Protein AF-C4V7G3-F1 (afdb_monomer)

Foldseek 3Di:
DDDPPPPPPPDPPPPPPPPPDDDDPDLDFLVNVLVVVVVVLVVVLVVVLVVLVVVLVVVVVVVVVVVVVDPDDDVVVVVVSVVVSVVSVVVSVPSDDDPVNVVVSVCLVVVPPWFRWDDDPFWIQTGRDIAHFQFWKWKDADHDIFTWTFHTGDQWTWTQTPVRDIDTHHRVCVRVVRMDIDGDDDD

Sequence (187 aa):
MNLLIKHLFIFKVFLFIPMVSHGIKDTLTYSNILNEDIEKKLNRIKINKKYLNYMNNIETSFDSNSSSFTSGVNSFYEDFVKKKKSNNVNMVDNVRLDDDEIIQDLNEIYDDGGLMVRILDSSVYINSEKFSKHDKVLVKMDKDEYLGSITGVDTDVVIKFRDGRRNRIKLEDIKNGKVNITRYIKQ

Solvent-accessible surface area (backbone atoms only — not comparable to full-atom values): 11263 Å² total; per-residue (Å²): 143,89,85,85,80,81,79,89,78,81,87,82,76,80,80,79,69,82,84,77,79,85,87,70,80,84,73,61,47,53,69,56,55,50,50,53,50,50,51,51,52,55,50,51,47,53,49,51,43,52,52,50,51,50,50,53,52,50,51,52,52,49,52,59,64,52,59,77,74,51,100,65,90,52,68,70,56,56,53,51,52,51,52,49,52,53,53,55,54,52,52,49,72,65,64,64,84,53,70,67,58,53,51,50,58,51,47,67,73,70,52,91,82,65,56,48,65,49,70,56,92,53,21,42,30,50,51,69,45,81,44,43,65,68,41,44,29,36,36,38,45,91,89,48,78,45,55,29,29,30,70,42,38,69,90,37,42,28,34,36,35,80,89,69,51,72,47,79,44,54,52,64,42,39,42,70,64,56,32,48,79,44,81,55,76,86,126

Secondary structure (DSSP, 8-state):
--SSSSSSS------------S-------HHHHHHHHHHHHHHHHHHHHHHHHHHHHHHHHHHHHHHTT-SS--HHHHHHHHHHHHHHHHHHHH-S--HHHHHHHHHHHH-TTS--EEEETTEEEETTEEEETT-EEEEEETTEEEEEEEEEESSSEEEEETTS-EEEEPHHHHHTTSEEEEE----

Mean predicted aligned error: 14.89 Å

Radius of gyration: 24.81 Å; Cα contacts (8 Å, |Δi|>4): 186; chains: 1; bounding box: 66×46×64 Å

pLDDT: mean 71.64, std 19.29, range [30.38, 95.94]

Nearest PDB structures (foldseek):
  4z2n-assembly1_A  TM=6.125E-01  e=5.089E-01  Homo sapiens
  6ybp-assembly1_L  TM=4.371E-01  e=3.796E-01  Methylorubrum extorquens AM1
  6ybp-assembly1_G  TM=4.300E-01  e=1.156E+00  Methylorubrum extorquens AM1
  6ybp-assembly1_J  TM=4.254E-01  e=1.090E+00  Methylorubrum extorquens AM1

Structure (mmCIF, N/CA/C/O backbone):
data_AF-C4V7G3-F1
#
_entry.id   AF-C4V7G3-F1
#
loop_
_atom_site.group_PDB
_atom_site.id
_atom_site.type_symbol
_atom_site.label_atom_id
_atom_site.label_alt_id
_atom_site.label_comp_id
_atom_site.label_asym_id
_atom_site.label_entity_id
_atom_site.label_seq_id
_atom_site.pdbx_PDB_ins_code
_atom_site.Cartn_x
_atom_site.Cartn_y
_atom_site.Cartn_z
_atom_site.occupancy
_atom_site.B_iso_or_equiv
_atom_site.auth_seq_id
_atom_site.auth_comp_id
_atom_site.auth_asym_id
_atom_site.auth_atom_id
_atom_site.pdbx_PDB_model_num
ATOM 1 N N . MET A 1 1 ? -28.454 -26.669 15.867 1.00 38.62 1 MET A N 1
ATOM 2 C CA . MET A 1 1 ? -27.596 -25.937 16.827 1.00 38.62 1 MET A CA 1
ATOM 3 C C . MET A 1 1 ? -26.468 -26.853 17.269 1.00 38.62 1 MET A C 1
ATOM 5 O O . MET A 1 1 ? -26.763 -27.796 17.984 1.00 38.62 1 MET A O 1
ATOM 9 N N . ASN A 1 2 ? -25.246 -26.620 16.773 1.00 36.38 2 ASN A N 1
ATOM 10 C CA . ASN A 1 2 ? -23.937 -27.060 17.309 1.00 36.38 2 ASN A CA 1
ATOM 11 C C . ASN A 1 2 ? -22.923 -27.278 16.178 1.00 36.38 2 ASN A C 1
ATOM 13 O O . ASN A 1 2 ? -22.497 -28.399 15.927 1.00 36.38 2 ASN A O 1
ATOM 17 N N . LEU A 1 3 ? -22.516 -26.201 15.500 1.00 30.38 3 LEU A N 1
ATOM 18 C CA . LEU A 1 3 ? -21.331 -26.255 14.631 1.00 30.38 3 LEU A CA 1
ATOM 19 C C . LEU A 1 3 ? -20.559 -24.927 14.533 1.00 30.38 3 LEU A C 1
ATOM 21 O O . LEU A 1 3 ? -19.781 -24.739 13.611 1.00 30.38 3 LEU A O 1
ATOM 25 N N . LEU A 1 4 ? -20.749 -24.012 15.491 1.00 35.97 4 LEU A N 1
ATOM 26 C CA . LEU A 1 4 ? -20.188 -22.651 15.434 1.00 35.97 4 LEU A CA 1
ATOM 27 C C . LEU A 1 4 ? -19.253 -22.300 16.606 1.00 35.97 4 LEU A C 1
ATOM 29 O O . LEU A 1 4 ? -18.877 -21.150 16.769 1.00 35.97 4 LEU A O 1
ATOM 33 N N . ILE A 1 5 ? -18.846 -23.286 17.418 1.00 42.12 5 ILE A 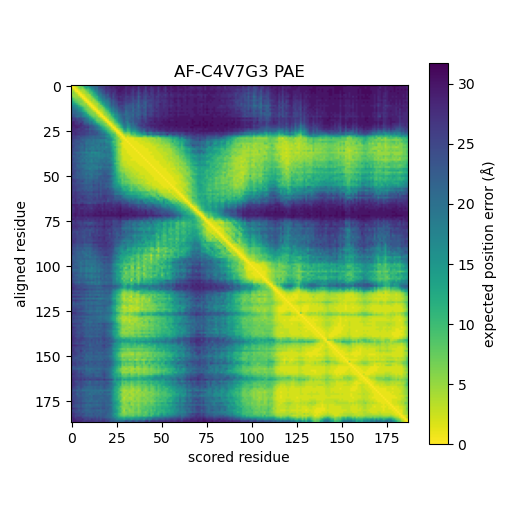N 1
ATOM 34 C CA . ILE A 1 5 ? -18.027 -23.054 18.630 1.00 42.12 5 ILE A CA 1
ATOM 35 C C . ILE A 1 5 ? -16.595 -23.629 18.509 1.00 42.12 5 ILE A C 1
ATOM 37 O O . ILE A 1 5 ? -15.790 -23.493 19.422 1.00 42.12 5 ILE A O 1
ATOM 41 N N . LYS A 1 6 ? -16.198 -24.220 17.371 1.00 32.56 6 LYS A N 1
ATOM 42 C CA . LYS A 1 6 ? -14.883 -24.895 17.253 1.00 32.56 6 LYS A CA 1
ATOM 43 C C . LYS A 1 6 ? -13.741 -24.124 16.578 1.00 32.56 6 LYS A C 1
ATOM 45 O O . LYS A 1 6 ? -12.637 -24.656 16.545 1.00 32.56 6 LYS A O 1
ATOM 50 N N . HIS A 1 7 ? -13.929 -22.880 16.133 1.00 39.12 7 HIS A N 1
ATOM 51 C CA . HIS A 1 7 ? -12.831 -22.107 15.518 1.00 39.12 7 HIS A CA 1
ATOM 52 C C . HIS A 1 7 ? -12.347 -20.878 16.294 1.00 39.12 7 HIS A C 1
ATOM 54 O O . HIS A 1 7 ? -11.460 -20.176 15.828 1.00 39.12 7 HIS A O 1
ATOM 60 N N . LEU A 1 8 ? -12.787 -20.696 17.543 1.00 34.16 8 LEU A N 1
ATOM 61 C CA . LEU A 1 8 ? -12.271 -19.636 18.420 1.00 34.16 8 LEU A CA 1
ATOM 62 C C . LEU A 1 8 ? -11.042 -20.055 19.260 1.00 34.16 8 LEU A C 1
ATOM 64 O O . LEU A 1 8 ? -10.746 -19.432 20.275 1.00 34.16 8 LEU A O 1
ATOM 68 N N . PHE A 1 9 ? -10.347 -21.137 18.884 1.00 35.19 9 PHE A N 1
ATOM 69 C CA . PHE A 1 9 ? -9.318 -21.768 19.724 1.00 35.19 9 PHE A CA 1
ATOM 70 C C . PHE A 1 9 ? -8.019 -22.138 18.985 1.00 35.19 9 PHE A C 1
ATOM 72 O O . PHE A 1 9 ? -7.385 -23.117 19.341 1.00 35.19 9 PHE A O 1
ATOM 79 N N . ILE A 1 10 ? -7.572 -21.352 18.001 1.00 37.59 10 ILE A N 1
ATOM 80 C CA . ILE A 1 10 ? -6.152 -21.278 17.600 1.00 37.59 10 ILE A CA 1
ATOM 81 C C . ILE A 1 10 ? -5.849 -19.813 17.259 1.00 37.59 10 ILE A C 1
ATOM 83 O O . ILE A 1 10 ? -5.972 -19.413 16.118 1.00 37.59 10 ILE A O 1
ATOM 87 N N . PHE A 1 11 ? -5.476 -18.995 18.241 1.00 36.47 11 PHE A N 1
ATOM 88 C CA . PHE A 1 11 ? -4.575 -17.848 18.022 1.00 36.47 11 PHE A CA 1
ATOM 89 C C . PHE A 1 11 ? -3.782 -17.595 19.309 1.00 36.47 11 PHE A C 1
ATOM 91 O O . PHE A 1 11 ? -3.731 -16.520 19.895 1.00 36.47 11 PHE A O 1
ATOM 98 N N . LYS A 1 12 ? -3.166 -18.682 19.773 1.00 33.47 12 LYS A N 1
ATOM 99 C CA . LYS A 1 12 ? -1.982 -18.666 20.630 1.00 33.47 12 LYS A CA 1
ATOM 100 C C . LYS A 1 12 ? -0.814 -19.214 19.808 1.00 33.47 12 LYS A C 1
ATOM 102 O O . LYS A 1 12 ? -0.092 -20.100 20.248 1.00 33.47 12 LYS A O 1
ATOM 107 N N . VAL A 1 13 ? -0.668 -18.733 18.571 1.00 36.47 13 VAL A N 1
ATOM 108 C CA . VAL A 1 13 ? 0.567 -18.949 17.819 1.00 36.47 13 VAL A CA 1
ATOM 109 C C . VAL A 1 13 ? 1.567 -17.956 18.386 1.00 36.47 13 VAL A C 1
ATOM 111 O O . VAL A 1 13 ? 1.606 -16.783 18.031 1.00 36.47 13 VAL A O 1
ATOM 114 N N . PHE A 1 14 ? 2.318 -18.449 19.364 1.00 37.44 14 PHE A N 1
ATOM 115 C CA . PHE A 1 14 ? 3.644 -17.962 19.695 1.00 37.44 14 PHE A CA 1
ATOM 116 C C . PHE A 1 14 ? 4.454 -17.863 18.393 1.00 37.44 14 PHE A C 1
ATOM 118 O O . PHE A 1 14 ? 5.013 -18.854 17.935 1.00 37.44 14 PHE A O 1
ATOM 125 N N . LEU A 1 15 ? 4.531 -16.676 17.796 1.00 36.06 15 LEU A N 1
ATOM 126 C CA . LEU A 1 15 ? 5.576 -16.348 16.830 1.00 36.06 15 LEU A CA 1
ATOM 127 C C . LEU A 1 15 ? 6.745 -15.753 17.617 1.00 36.06 15 LEU A C 1
ATOM 129 O O . LEU A 1 15 ? 6.998 -14.554 17.641 1.00 36.06 15 LEU A O 1
ATOM 133 N N . PHE A 1 16 ? 7.429 -16.641 18.340 1.00 35.62 16 PHE A N 1
ATOM 134 C CA . PHE A 1 16 ? 8.779 -16.405 18.835 1.00 35.62 16 PHE A CA 1
ATOM 135 C C . PHE A 1 16 ? 9.705 -16.505 17.615 1.00 35.62 16 PHE A C 1
ATOM 137 O O . PHE A 1 16 ? 10.199 -17.579 17.280 1.00 35.62 16 PHE A O 1
ATOM 144 N N . ILE A 1 17 ? 9.887 -15.399 16.894 1.00 41.56 17 ILE A N 1
ATOM 145 C CA . ILE A 1 17 ? 10.977 -15.292 15.921 1.00 41.56 17 ILE A CA 1
ATOM 146 C C . ILE A 1 17 ? 12.249 -15.079 16.752 1.00 41.56 17 ILE A C 1
ATOM 148 O O . ILE A 1 17 ? 12.289 -14.134 17.545 1.00 41.56 17 ILE A O 1
ATOM 152 N N . PRO A 1 18 ? 13.276 -15.944 16.653 1.00 35.09 18 PRO A N 1
ATOM 153 C CA . PRO A 1 18 ? 14.509 -15.726 17.384 1.00 35.09 18 PRO A CA 1
ATOM 154 C C . PRO A 1 18 ? 15.140 -14.428 16.882 1.00 35.09 18 PRO A C 1
ATOM 156 O O . PRO A 1 18 ? 15.506 -14.296 15.715 1.00 35.09 18 PRO A O 1
ATOM 159 N N . MET A 1 19 ? 15.254 -13.469 17.798 1.00 39.12 19 MET A N 1
ATOM 160 C CA . MET A 1 19 ? 16.028 -12.246 17.647 1.00 39.12 19 MET A CA 1
ATOM 161 C C . MET A 1 19 ? 17.510 -12.631 17.556 1.00 39.12 19 MET A C 1
ATOM 163 O O . MET A 1 19 ? 18.241 -12.603 18.544 1.00 39.12 19 MET A O 1
ATOM 167 N N . VAL A 1 20 ? 17.948 -13.054 16.369 1.00 33.12 20 VAL A N 1
ATOM 168 C CA . VAL A 1 20 ? 19.368 -13.192 16.047 1.00 33.12 20 VAL A CA 1
ATOM 169 C C . VAL A 1 20 ? 19.867 -11.797 15.704 1.00 33.12 20 VAL A C 1
ATOM 171 O O . VAL A 1 20 ? 19.710 -11.296 14.593 1.00 33.12 20 VAL A O 1
ATOM 174 N N . SER A 1 21 ? 20.419 -11.142 16.721 1.00 40.91 21 SER A N 1
ATOM 175 C CA . SER A 1 21 ? 21.260 -9.969 16.551 1.00 40.91 21 SER A CA 1
ATOM 176 C C . SER A 1 21 ? 22.522 -10.347 15.768 1.00 40.91 21 SER A C 1
ATOM 178 O O . SER A 1 21 ? 22.969 -11.492 15.833 1.00 40.91 21 SER A O 1
ATOM 180 N N . HIS A 1 22 ? 23.109 -9.337 15.120 1.00 34.47 22 HIS A N 1
ATOM 181 C CA . HIS A 1 22 ? 24.386 -9.289 14.388 1.00 34.47 22 HIS A CA 1
ATOM 182 C C . HIS A 1 22 ? 24.261 -9.199 12.856 1.00 34.47 22 HIS A C 1
ATOM 184 O O . HIS A 1 22 ? 24.409 -10.170 12.124 1.00 34.47 22 HIS A O 1
ATOM 190 N N . GLY A 1 23 ? 24.136 -7.955 12.375 1.00 31.41 23 GLY A N 1
ATOM 191 C CA . GLY A 1 23 ? 24.916 -7.517 11.211 1.00 31.41 23 GLY A CA 1
ATOM 192 C C . GLY A 1 23 ? 24.269 -7.585 9.829 1.00 31.41 23 GLY A C 1
ATOM 193 O O . GLY A 1 23 ? 25.001 -7.572 8.842 1.00 31.41 23 GLY A O 1
ATOM 194 N N . ILE A 1 24 ? 22.943 -7.608 9.715 1.00 34.50 24 ILE A N 1
ATOM 195 C CA . ILE A 1 24 ? 22.268 -7.482 8.418 1.00 34.50 24 ILE A CA 1
ATOM 196 C C . ILE A 1 24 ? 21.896 -6.009 8.255 1.00 34.50 24 ILE A C 1
ATOM 198 O O . ILE A 1 24 ? 21.050 -5.511 8.984 1.00 34.50 24 ILE A O 1
ATOM 202 N N . LYS A 1 25 ? 22.555 -5.284 7.341 1.00 39.03 25 LYS A N 1
ATOM 203 C CA . LYS A 1 25 ? 22.041 -3.989 6.862 1.00 39.03 25 LYS A CA 1
ATOM 204 C C . LYS A 1 25 ? 20.577 -4.213 6.475 1.00 39.03 25 LYS A C 1
ATOM 206 O O . LYS A 1 25 ? 20.345 -5.011 5.576 1.00 39.03 25 LYS A O 1
ATOM 211 N N . ASP A 1 26 ? 19.650 -3.573 7.184 1.00 40.41 26 ASP A N 1
ATOM 212 C CA . ASP A 1 26 ? 18.212 -3.872 7.202 1.00 40.41 26 ASP A CA 1
ATOM 213 C C . ASP A 1 26 ? 17.586 -3.969 5.800 1.00 40.41 26 ASP A C 1
ATOM 215 O O . ASP A 1 26 ? 17.048 -3.004 5.255 1.00 40.41 26 ASP A O 1
ATOM 219 N N . THR A 1 27 ? 17.626 -5.152 5.194 1.00 52.59 27 THR A N 1
ATOM 220 C CA . THR A 1 27 ? 16.768 -5.486 4.063 1.00 52.59 27 THR A CA 1
ATOM 221 C C . THR A 1 27 ? 15.436 -5.933 4.647 1.00 52.59 27 THR A C 1
ATOM 223 O O . THR A 1 27 ? 15.280 -7.090 5.038 1.00 52.59 27 THR A O 1
ATOM 226 N N . LEU A 1 28 ? 14.492 -4.997 4.764 1.00 60.03 28 LEU A N 1
ATOM 227 C CA . LEU A 1 28 ? 13.098 -5.291 5.100 1.00 60.03 28 LEU A CA 1
ATOM 228 C C . LEU A 1 28 ? 12.539 -6.296 4.083 1.00 60.03 28 LEU A C 1
ATOM 230 O O . LEU A 1 28 ? 12.450 -6.001 2.893 1.00 60.03 28 LEU A O 1
ATOM 234 N N . THR A 1 29 ? 12.189 -7.493 4.552 1.00 73.31 29 THR A N 1
ATOM 235 C CA . THR A 1 29 ? 11.473 -8.494 3.756 1.00 73.31 29 THR A CA 1
ATOM 236 C C . THR A 1 29 ? 9.992 -8.125 3.659 1.00 73.31 29 THR A C 1
ATOM 238 O O . THR A 1 29 ? 9.463 -7.418 4.520 1.00 73.31 29 THR A O 1
ATOM 241 N N . TYR A 1 30 ? 9.297 -8.635 2.639 1.00 74.56 30 TYR A N 1
ATOM 242 C CA . TYR A 1 30 ? 7.859 -8.404 2.465 1.00 74.56 30 TYR A CA 1
ATOM 243 C C . TYR A 1 30 ? 7.034 -8.813 3.697 1.00 74.56 30 TYR A C 1
ATOM 245 O O . TYR A 1 30 ? 6.169 -8.061 4.135 1.00 74.56 30 TYR A O 1
ATOM 253 N N . SER A 1 31 ? 7.368 -9.947 4.325 1.00 75.00 31 SER A N 1
ATOM 254 C CA . SER A 1 31 ? 6.713 -10.403 5.560 1.00 75.00 31 SER A CA 1
ATOM 255 C C . SER A 1 31 ? 6.852 -9.397 6.712 1.00 75.00 31 SER A C 1
ATOM 257 O O . SER A 1 31 ? 5.883 -9.151 7.426 1.00 75.00 31 SER A O 1
ATOM 259 N N . ASN A 1 32 ? 8.012 -8.746 6.863 1.00 77.88 32 ASN A N 1
ATOM 260 C CA . ASN A 1 32 ? 8.194 -7.712 7.887 1.00 77.88 32 ASN A CA 1
ATOM 261 C C . ASN A 1 32 ? 7.317 -6.481 7.608 1.00 77.88 32 ASN A C 1
ATOM 263 O O . ASN A 1 32 ? 6.720 -5.940 8.534 1.00 77.88 32 ASN A O 1
ATOM 267 N N . ILE A 1 33 ? 7.202 -6.072 6.340 1.00 79.94 33 ILE A N 1
ATOM 268 C CA . ILE A 1 33 ? 6.364 -4.936 5.912 1.00 79.94 33 ILE A CA 1
ATOM 269 C C . ILE A 1 33 ? 4.876 -5.234 6.151 1.00 79.94 33 ILE A C 1
ATOM 271 O O . ILE A 1 33 ? 4.136 -4.383 6.641 1.00 79.94 33 ILE A O 1
ATOM 275 N N . LEU A 1 34 ? 4.443 -6.452 5.831 1.00 80.81 34 LEU A N 1
ATOM 276 C CA . LEU A 1 34 ? 3.084 -6.941 6.055 1.00 80.81 34 LEU A CA 1
ATOM 277 C C . LEU A 1 34 ? 2.733 -6.968 7.548 1.00 80.81 34 LEU A C 1
ATOM 279 O O . LEU A 1 34 ? 1.700 -6.433 7.946 1.00 80.81 34 LEU A O 1
ATOM 283 N N . ASN A 1 35 ? 3.622 -7.503 8.387 1.00 79.62 35 ASN A N 1
ATOM 284 C CA . ASN A 1 35 ? 3.433 -7.503 9.838 1.00 79.62 35 ASN A CA 1
ATOM 285 C C . ASN A 1 35 ? 3.344 -6.080 10.409 1.00 79.62 35 ASN A C 1
ATOM 287 O O . ASN A 1 35 ? 2.466 -5.808 11.226 1.00 79.62 35 ASN A O 1
ATOM 291 N N . GLU A 1 36 ? 4.200 -5.161 9.953 1.00 82.88 36 GLU A N 1
ATOM 292 C CA . GLU A 1 36 ? 4.161 -3.760 10.388 1.00 82.88 36 GLU A CA 1
ATOM 293 C C . GLU A 1 36 ? 2.817 -3.092 10.048 1.00 82.88 36 GLU A C 1
ATOM 295 O O . GLU A 1 36 ? 2.241 -2.371 10.869 1.00 82.88 36 GLU A O 1
ATOM 300 N N . ASP A 1 37 ? 2.288 -3.348 8.852 1.00 80.62 37 ASP A N 1
ATOM 301 C CA . ASP A 1 37 ? 0.988 -2.826 8.435 1.00 80.62 37 ASP A CA 1
ATOM 302 C C . ASP A 1 37 ? -0.161 -3.411 9.281 1.00 80.62 37 ASP A C 1
ATOM 304 O O . ASP A 1 37 ? -1.000 -2.666 9.798 1.00 80.62 37 ASP A O 1
ATOM 308 N N . ILE A 1 38 ? -0.154 -4.728 9.529 1.00 80.62 38 ILE A N 1
ATOM 309 C CA . ILE A 1 38 ? -1.130 -5.397 10.408 1.00 80.62 38 ILE A CA 1
ATOM 310 C C . ILE A 1 38 ? -1.101 -4.787 11.818 1.00 80.62 38 ILE A C 1
ATOM 312 O O . ILE A 1 38 ? -2.151 -4.447 12.373 1.00 80.62 38 ILE A O 1
ATOM 316 N N . GLU A 1 39 ? 0.081 -4.588 12.404 1.00 82.12 39 GLU A N 1
ATOM 317 C CA . GLU A 1 39 ? 0.220 -3.978 13.730 1.00 82.12 39 GLU A CA 1
ATOM 318 C C . GLU A 1 39 ? -0.342 -2.552 13.773 1.00 82.12 39 GLU A C 1
ATOM 320 O O . GLU A 1 39 ? -1.059 -2.186 14.715 1.00 82.12 39 GLU A O 1
ATOM 325 N N . LYS A 1 40 ? -0.081 -1.745 12.737 1.00 83.50 40 LYS A N 1
ATOM 326 C CA . LYS A 1 40 ? -0.633 -0.389 12.618 1.00 83.50 40 LYS A CA 1
ATOM 327 C C . LYS A 1 40 ? -2.156 -0.404 12.515 1.00 83.50 40 LYS A C 1
ATOM 329 O O . LYS A 1 40 ? -2.810 0.377 13.219 1.00 83.50 40 LYS A O 1
ATOM 334 N N . LYS A 1 41 ? -2.738 -1.303 11.710 1.00 82.38 41 LYS A N 1
ATOM 335 C CA . LYS A 1 41 ? -4.198 -1.481 11.609 1.00 82.38 41 LYS A CA 1
ATOM 336 C C . LYS A 1 41 ? -4.807 -1.854 12.965 1.00 82.38 41 LYS A C 1
ATOM 338 O O . LYS A 1 41 ? -5.742 -1.192 13.427 1.00 82.38 41 LYS A O 1
ATOM 343 N N . LEU A 1 42 ? -4.237 -2.847 13.651 1.00 80.81 42 LEU A N 1
ATOM 344 C CA . LEU A 1 42 ? -4.692 -3.2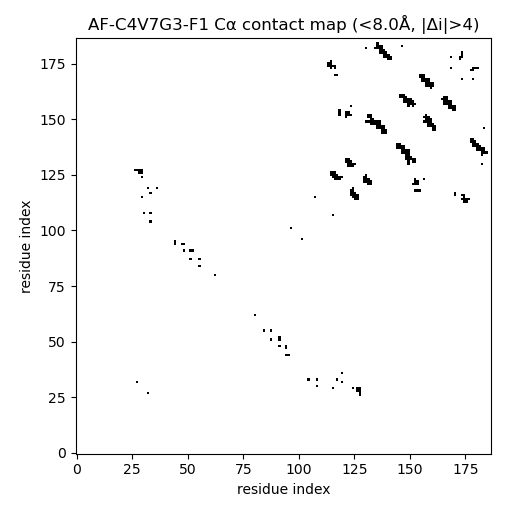84 14.975 1.00 80.81 42 LEU A CA 1
ATOM 345 C C . LEU A 1 42 ? -4.610 -2.157 16.013 1.00 80.81 42 LEU A C 1
ATOM 347 O O . LEU A 1 42 ? -5.549 -1.944 16.790 1.00 80.81 42 LEU A O 1
ATOM 351 N N . ASN A 1 43 ? -3.520 -1.387 16.010 1.00 83.12 43 ASN A N 1
ATOM 352 C CA . ASN A 1 43 ? -3.364 -0.254 16.915 1.00 83.12 43 ASN A CA 1
ATOM 353 C C . ASN A 1 43 ? -4.389 0.854 16.626 1.00 83.12 43 ASN A C 1
ATOM 355 O O . ASN A 1 43 ? -4.995 1.397 17.553 1.00 83.12 43 ASN A O 1
ATOM 359 N N . ARG A 1 44 ? -4.661 1.153 15.350 1.00 82.94 44 ARG A N 1
ATOM 360 C CA . ARG A 1 44 ? -5.688 2.127 14.953 1.00 82.94 44 ARG A CA 1
ATOM 361 C C . ARG A 1 44 ? -7.079 1.716 15.435 1.00 82.94 44 ARG A C 1
ATOM 363 O O . ARG A 1 44 ? -7.798 2.545 15.990 1.00 82.94 44 ARG A O 1
ATOM 370 N N . ILE A 1 45 ? -7.437 0.439 15.303 1.00 81.19 45 ILE A N 1
ATOM 371 C CA . ILE A 1 45 ? -8.700 -0.106 15.826 1.00 81.19 45 ILE A CA 1
ATOM 372 C C . ILE A 1 45 ? -8.779 0.059 17.343 1.00 81.19 45 ILE A C 1
ATOM 374 O O . ILE A 1 45 ? -9.793 0.526 17.864 1.00 81.19 45 ILE A O 1
ATOM 378 N N . LYS A 1 46 ? -7.699 -0.261 18.063 1.00 83.12 46 LYS A N 1
ATOM 379 C CA . LYS A 1 46 ? -7.627 -0.083 19.519 1.00 83.12 46 LYS A CA 1
ATOM 380 C C . LYS A 1 46 ? -7.833 1.379 19.927 1.00 83.12 46 LYS A C 1
ATOM 382 O O . LYS A 1 46 ? -8.580 1.648 20.870 1.00 83.12 46 LYS A O 1
ATOM 387 N N . ILE A 1 47 ? -7.202 2.318 19.220 1.00 82.25 47 ILE A N 1
ATOM 388 C CA . ILE A 1 47 ? -7.362 3.761 19.451 1.00 82.25 47 ILE A CA 1
ATOM 389 C C . ILE A 1 47 ? -8.812 4.188 19.194 1.00 82.25 47 ILE A C 1
ATOM 391 O O . ILE A 1 47 ? -9.405 4.843 20.051 1.00 82.25 47 ILE A O 1
ATOM 395 N N . ASN A 1 48 ? -9.409 3.764 18.078 1.00 76.94 48 ASN A N 1
ATOM 396 C CA . ASN A 1 48 ? -10.797 4.082 17.737 1.00 76.94 48 ASN A CA 1
ATOM 397 C C . ASN A 1 48 ? -11.781 3.557 18.792 1.00 76.94 48 ASN A C 1
ATOM 399 O O . ASN A 1 48 ? -12.634 4.311 19.258 1.00 76.94 48 ASN A O 1
ATOM 403 N N . LYS A 1 49 ? -11.624 2.305 19.245 1.00 82.69 49 LYS A N 1
ATOM 404 C CA . LYS A 1 49 ? -12.438 1.747 20.339 1.00 82.69 49 LYS A CA 1
ATOM 405 C C . LYS A 1 49 ? -12.294 2.556 21.624 1.00 82.69 49 LYS A C 1
ATOM 407 O O . LYS A 1 49 ? -13.286 2.852 22.283 1.00 82.69 49 LYS A O 1
ATOM 412 N N . LYS A 1 50 ? -11.066 2.951 21.977 1.00 81.69 50 LYS A N 1
ATOM 413 C CA . LYS A 1 50 ? -10.812 3.780 23.163 1.00 81.69 50 LYS A CA 1
ATOM 414 C C . LYS A 1 50 ? -11.490 5.149 23.054 1.00 81.69 50 LYS A C 1
ATOM 416 O O . LYS A 1 50 ? -12.070 5.605 24.034 1.00 81.69 50 LYS A O 1
ATOM 421 N N . TYR A 1 51 ? -11.434 5.782 21.884 1.00 76.81 51 TYR A N 1
ATOM 422 C CA . TYR A 1 51 ? -12.086 7.065 21.626 1.00 76.81 51 TYR A CA 1
ATOM 423 C C . TYR A 1 51 ? -13.613 6.968 21.730 1.00 76.81 51 TYR A C 1
ATOM 425 O O . TYR A 1 51 ? -14.224 7.761 22.442 1.00 76.81 51 TYR A O 1
ATOM 433 N N . LEU A 1 52 ? -14.225 5.961 21.098 1.00 79.56 52 LEU A N 1
ATOM 434 C CA . LEU A 1 52 ? -15.670 5.734 21.190 1.00 79.56 52 LEU A CA 1
ATOM 435 C C . LEU A 1 52 ? -16.109 5.446 22.631 1.00 79.56 52 LEU A C 1
ATOM 437 O O . LEU A 1 52 ? -17.086 6.019 23.101 1.00 79.56 52 LEU A O 1
ATOM 441 N N . ASN A 1 53 ? -15.346 4.639 23.374 1.00 81.31 53 ASN A N 1
ATOM 442 C CA . ASN A 1 53 ? -15.617 4.404 24.793 1.00 81.31 53 ASN A CA 1
ATOM 443 C C . ASN A 1 53 ? -15.530 5.692 25.620 1.00 81.31 53 ASN A C 1
ATOM 445 O O . ASN A 1 53 ? -16.342 5.902 26.516 1.00 81.31 53 ASN A O 1
ATOM 449 N N . TYR A 1 54 ? -14.568 6.567 25.324 1.00 79.25 54 TYR A N 1
ATOM 450 C CA . TYR A 1 54 ? -14.460 7.859 25.996 1.00 79.25 54 TYR A CA 1
ATOM 451 C C . TYR A 1 54 ? -15.681 8.744 25.718 1.00 79.25 54 TYR A C 1
ATOM 453 O O . TYR A 1 54 ? -16.250 9.299 26.657 1.00 79.25 54 TYR A O 1
ATOM 461 N N . MET A 1 55 ? -16.134 8.806 24.463 1.00 75.12 55 MET A N 1
ATOM 462 C CA . MET A 1 55 ? -17.359 9.520 24.092 1.00 75.12 55 MET A CA 1
ATOM 463 C C . MET A 1 55 ? -18.591 8.950 24.801 1.00 75.12 55 MET A C 1
ATOM 465 O O . MET A 1 55 ? -19.336 9.705 25.420 1.00 75.12 55 MET A O 1
ATOM 469 N N . ASN A 1 56 ? -18.747 7.624 24.825 1.00 72.31 56 ASN A N 1
ATOM 470 C CA . ASN A 1 56 ? -19.851 6.956 25.520 1.00 72.31 56 ASN A CA 1
ATOM 471 C C . ASN A 1 56 ? -19.849 7.240 27.030 1.00 72.31 56 ASN A C 1
ATOM 473 O O . ASN A 1 56 ? -20.906 7.437 27.635 1.00 72.31 56 ASN A O 1
ATOM 477 N N . ASN A 1 57 ? -18.669 7.284 27.652 1.00 76.50 57 ASN A N 1
ATOM 478 C CA . ASN A 1 57 ? -18.528 7.598 29.073 1.00 76.50 57 ASN A CA 1
ATOM 479 C C . ASN A 1 57 ? -18.877 9.063 29.376 1.00 76.50 57 ASN A C 1
ATOM 481 O O . ASN A 1 57 ? -19.541 9.335 30.380 1.00 76.50 57 ASN A O 1
ATOM 485 N N . ILE A 1 58 ? -18.465 10.001 28.515 1.00 74.94 58 ILE A N 1
ATOM 486 C CA . ILE A 1 58 ? -18.842 11.417 28.634 1.00 74.94 58 ILE A CA 1
ATOM 487 C C . ILE A 1 58 ? -20.352 11.585 28.479 1.00 74.94 58 ILE A C 1
ATOM 489 O O . ILE A 1 58 ? -20.971 12.220 29.329 1.00 74.94 58 ILE A O 1
ATOM 493 N N . GLU A 1 59 ? -20.954 10.996 27.445 1.00 65.88 59 GLU A N 1
ATOM 494 C CA . GLU A 1 59 ? -22.405 11.057 27.234 1.00 65.88 59 GLU A CA 1
ATOM 495 C C . GLU A 1 59 ? -23.165 10.474 28.429 1.00 65.88 59 GLU A C 1
ATOM 497 O O . GLU A 1 59 ? -24.086 11.103 28.941 1.00 65.88 59 GLU A O 1
ATOM 502 N N . THR A 1 60 ? -22.723 9.326 28.953 1.00 67.44 60 THR A N 1
ATOM 503 C CA . THR A 1 60 ? -23.336 8.713 30.142 1.00 67.44 60 THR A CA 1
ATOM 504 C C . THR A 1 60 ? -23.253 9.628 31.364 1.00 67.44 60 THR A C 1
ATOM 506 O O . THR A 1 60 ? -24.222 9.720 32.115 1.00 67.44 60 THR A O 1
ATOM 509 N N . SER A 1 61 ? -22.127 10.324 31.542 1.00 65.31 61 SER A N 1
ATOM 510 C CA . SER A 1 61 ? -21.936 11.290 32.632 1.00 65.31 61 SER A CA 1
ATOM 511 C C . SER A 1 61 ? -22.821 12.531 32.460 1.00 65.31 61 SER A C 1
ATOM 513 O O . SER A 1 61 ? -23.318 13.094 33.436 1.00 65.31 61 SER A O 1
ATOM 515 N N . PHE A 1 62 ? -23.041 12.964 31.217 1.00 63.16 62 PHE A N 1
ATOM 516 C CA . PHE A 1 62 ? -23.928 14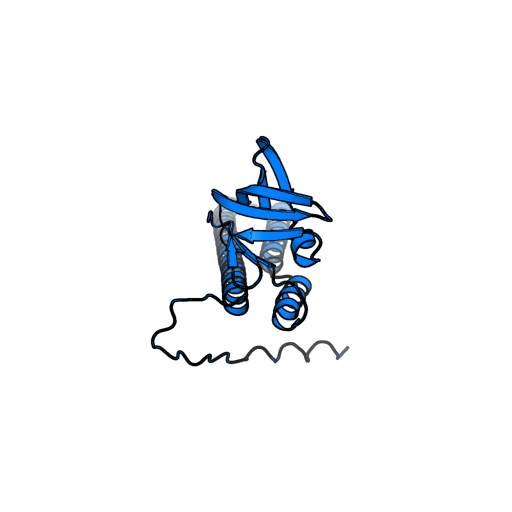.078 30.898 1.00 63.16 62 PHE A CA 1
ATOM 517 C C . PHE A 1 62 ? -25.400 13.717 31.144 1.00 63.16 62 PHE A C 1
ATOM 519 O O . PHE A 1 62 ? -26.112 14.486 31.786 1.00 63.16 62 PHE A O 1
ATOM 526 N N . ASP A 1 63 ? -25.831 12.521 30.734 1.00 58.41 63 ASP A N 1
ATOM 527 C CA . ASP A 1 63 ? -27.177 11.994 30.993 1.00 58.41 63 ASP A CA 1
ATOM 528 C C . ASP A 1 63 ? -27.457 11.839 32.498 1.00 58.41 63 ASP A C 1
ATOM 530 O O . ASP A 1 63 ? -28.539 12.181 32.979 1.00 58.41 63 ASP A O 1
ATOM 534 N N . SER A 1 64 ? -26.484 11.350 33.279 1.00 59.31 64 SER A N 1
ATOM 535 C CA . SER A 1 64 ? -26.646 11.244 34.735 1.00 59.31 64 SER A CA 1
ATOM 536 C C . SER A 1 64 ? -26.777 12.617 35.396 1.00 59.31 64 SER A C 1
ATOM 538 O O . SER A 1 64 ? -27.570 12.776 36.322 1.00 59.31 64 SER A O 1
ATOM 540 N N . ASN A 1 65 ? -26.064 13.624 34.887 1.00 59.34 65 ASN A N 1
ATOM 541 C CA . ASN A 1 65 ? -26.108 14.988 35.415 1.00 59.34 65 ASN A CA 1
ATOM 542 C C . ASN A 1 65 ? -27.325 15.796 34.929 1.00 59.34 65 ASN A C 1
ATOM 544 O O . ASN A 1 65 ? -27.681 16.782 35.568 1.00 59.34 65 ASN A O 1
ATOM 548 N N . SER A 1 66 ? -27.975 15.404 33.828 1.00 51.97 66 SER A N 1
ATOM 549 C CA . SER A 1 66 ? -29.225 16.021 33.359 1.00 51.97 66 SER A CA 1
ATOM 550 C C . SER A 1 66 ? -30.462 15.434 34.054 1.00 51.97 66 SER A C 1
ATOM 552 O O . SER A 1 66 ? -31.439 16.146 34.301 1.00 51.97 66 SER A O 1
ATOM 554 N N . SER A 1 67 ? -30.403 14.154 34.442 1.00 50.50 67 SER A N 1
ATOM 555 C CA . SER A 1 67 ? -31.482 13.456 35.158 1.00 50.50 67 SER A CA 1
ATOM 556 C C . SER A 1 67 ? -31.732 13.976 36.582 1.00 50.50 67 SER A C 1
ATOM 558 O O . SER A 1 67 ? -32.828 13.818 37.111 1.00 50.50 67 SER A O 1
ATOM 560 N N . SER A 1 68 ? -30.762 14.668 37.189 1.00 49.28 68 SER A N 1
ATOM 561 C CA . SER A 1 68 ? -30.915 15.308 38.503 1.00 49.28 68 SER A CA 1
ATOM 562 C C . SER A 1 68 ? -31.646 16.660 38.460 1.00 49.28 68 SER A C 1
ATOM 564 O O . SER A 1 68 ? -31.990 17.190 39.514 1.00 49.28 68 SER A O 1
ATOM 566 N N . PHE A 1 69 ? -31.932 17.205 37.268 1.00 47.25 69 PHE A N 1
ATOM 567 C CA . PHE A 1 69 ? -32.612 18.497 37.080 1.00 47.25 69 PHE A CA 1
ATOM 568 C C . PHE A 1 69 ? -34.068 18.398 36.594 1.00 47.25 69 PHE A C 1
ATOM 570 O O . PHE A 1 69 ? -34.732 19.424 36.449 1.00 47.25 69 PHE A O 1
ATOM 577 N N . THR A 1 70 ? -34.599 17.196 36.350 1.00 49.38 70 THR A N 1
ATOM 578 C CA . THR A 1 70 ? -35.969 17.016 35.843 1.00 49.38 70 THR A CA 1
ATOM 579 C C . THR A 1 70 ? -36.792 16.139 36.783 1.00 49.38 70 THR A C 1
ATOM 581 O O . THR A 1 70 ? -36.880 14.925 36.641 1.00 49.38 70 THR A O 1
ATOM 584 N N . SER A 1 71 ? -37.440 16.778 37.760 1.00 46.38 71 SER A N 1
ATOM 585 C CA . SER A 1 71 ? -38.410 16.178 38.693 1.00 46.38 71 SER A CA 1
ATOM 586 C C . SER A 1 71 ? -39.733 15.770 38.012 1.00 46.38 71 SER A C 1
ATOM 588 O O . SER A 1 71 ? -40.817 16.108 38.4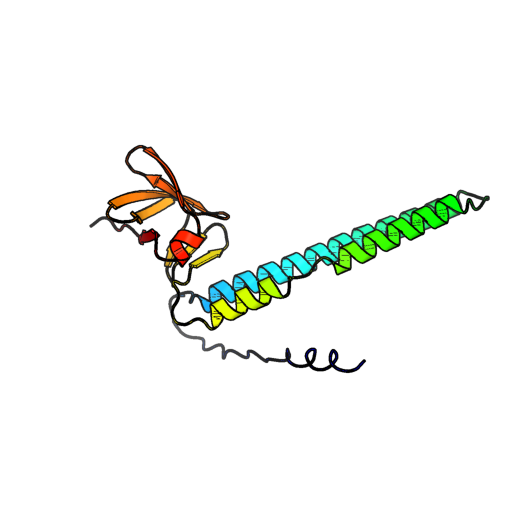79 1.00 46.38 71 SER A O 1
ATOM 590 N N . GLY A 1 72 ? -39.656 15.065 36.882 1.00 50.00 72 GLY A N 1
ATOM 591 C CA . GLY A 1 72 ? -40.791 14.612 36.085 1.00 50.00 72 GLY A CA 1
ATOM 592 C C . GLY A 1 72 ? -40.313 13.699 34.961 1.00 50.00 72 GLY A C 1
ATOM 593 O O . GLY A 1 72 ? -39.947 14.166 33.886 1.00 50.00 72 GLY A O 1
ATOM 594 N N . VAL A 1 73 ? -40.276 12.396 35.238 1.00 52.09 73 VAL A N 1
ATOM 595 C CA . VAL A 1 73 ? -39.805 11.346 34.325 1.00 52.09 73 VAL A CA 1
ATOM 596 C C . VAL A 1 73 ? -40.677 11.325 33.069 1.00 52.09 73 VAL A C 1
ATOM 598 O O . VAL A 1 73 ? -41.840 10.928 33.108 1.00 52.09 73 VAL A O 1
ATOM 601 N N . ASN A 1 74 ? -40.116 11.764 31.945 1.00 55.44 74 ASN A N 1
ATOM 602 C CA . ASN A 1 74 ? -40.761 11.705 30.639 1.00 55.44 74 ASN A CA 1
ATOM 603 C C . ASN A 1 74 ? -40.273 10.421 29.947 1.00 55.44 74 ASN A C 1
ATOM 605 O O . ASN A 1 74 ? -39.113 10.357 29.539 1.00 55.44 74 ASN A O 1
ATOM 609 N N . SER A 1 75 ? -41.118 9.387 29.834 1.00 58.28 75 SER A N 1
ATOM 610 C CA . SER A 1 75 ? -40.725 8.063 29.299 1.00 58.28 75 SER A CA 1
ATOM 611 C C . SER A 1 75 ? -40.102 8.136 27.897 1.00 58.28 75 SER A C 1
ATOM 613 O O . SER A 1 75 ? -39.205 7.366 27.564 1.00 58.28 75 SER A O 1
ATOM 615 N N . PHE A 1 76 ? -40.499 9.138 27.106 1.00 59.56 76 PHE A N 1
ATOM 616 C CA . PHE A 1 76 ? -39.905 9.450 25.807 1.00 59.56 76 PHE A CA 1
ATOM 617 C C . PHE A 1 76 ? -38.409 9.787 25.875 1.00 59.56 76 PHE A C 1
ATOM 619 O O . PHE A 1 76 ? -37.662 9.440 24.960 1.00 59.56 76 PHE A O 1
ATOM 626 N N . TYR A 1 77 ? -37.960 10.462 26.936 1.00 62.50 77 TYR A N 1
ATOM 627 C CA . TYR A 1 77 ? -36.553 10.819 27.108 1.00 62.50 77 TYR A CA 1
ATOM 628 C C . TYR A 1 77 ? -35.719 9.591 27.489 1.00 62.50 77 TYR A C 1
ATOM 630 O O . TYR A 1 77 ? -34.646 9.381 26.927 1.00 62.50 77 TYR A O 1
ATOM 638 N N . GLU A 1 78 ? -36.240 8.721 28.359 1.00 60.62 78 GLU A N 1
ATOM 639 C CA . GLU A 1 78 ? -35.569 7.464 28.713 1.00 60.62 78 GLU A CA 1
ATOM 640 C C . GLU A 1 78 ? -35.436 6.513 27.516 1.00 60.62 78 GLU A C 1
ATOM 642 O O . GLU A 1 78 ? -34.367 5.932 27.308 1.00 60.62 78 GLU A O 1
ATOM 647 N N . ASP A 1 79 ? -36.481 6.3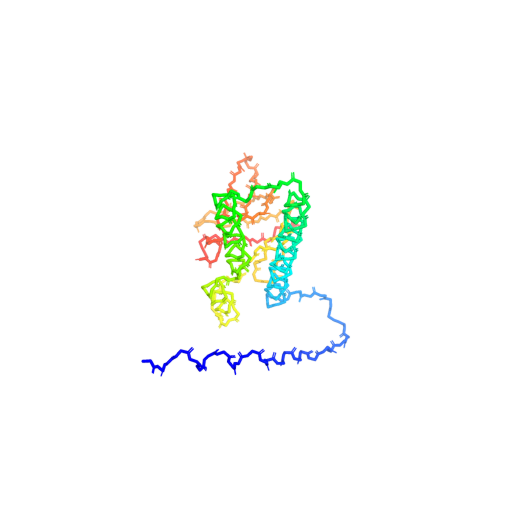89 26.693 1.00 60.53 79 ASP A N 1
ATOM 648 C CA . ASP A 1 79 ? -36.448 5.564 25.480 1.00 60.53 79 ASP A CA 1
ATOM 649 C C . ASP A 1 79 ? -35.494 6.130 24.419 1.00 60.53 79 ASP A C 1
ATOM 651 O O . ASP A 1 79 ? -34.794 5.372 23.738 1.00 60.53 79 ASP A O 1
ATOM 655 N N . PHE A 1 80 ? -35.407 7.458 24.298 1.00 61.22 80 PHE A N 1
ATOM 656 C CA . PHE A 1 80 ? -34.444 8.124 23.419 1.00 61.22 80 PHE A CA 1
ATOM 657 C C . PHE A 1 80 ? -32.996 7.887 23.871 1.00 61.22 80 PHE A C 1
ATOM 659 O O . PHE A 1 80 ? -32.148 7.514 23.054 1.00 61.22 80 PHE A O 1
ATOM 666 N N . VAL A 1 81 ? -32.718 8.030 25.171 1.00 63.94 81 VAL A N 1
ATOM 667 C CA . VAL A 1 81 ? -31.398 7.771 25.767 1.00 63.94 81 VAL A CA 1
ATOM 668 C C . VAL A 1 81 ? -31.011 6.293 25.621 1.00 63.94 81 VAL A C 1
ATOM 670 O O . VAL A 1 81 ? -29.890 5.991 25.205 1.00 63.94 81 VAL A O 1
ATOM 673 N N . LYS A 1 82 ? -31.936 5.352 25.865 1.00 62.41 82 LYS A N 1
ATOM 674 C CA . LYS A 1 82 ? -31.703 3.909 25.657 1.00 62.41 82 LYS A CA 1
ATOM 675 C C . LYS A 1 82 ? -31.409 3.568 24.196 1.00 62.41 82 LYS A C 1
ATOM 677 O O . LYS A 1 82 ? -30.453 2.836 23.933 1.00 62.41 82 LYS A O 1
ATOM 682 N N . LYS A 1 83 ? -32.175 4.110 23.239 1.00 61.34 83 LYS A N 1
ATOM 683 C CA . LYS A 1 83 ? -31.924 3.896 21.801 1.00 61.34 83 LYS A CA 1
ATOM 684 C C . LYS A 1 83 ? -30.571 4.455 21.360 1.00 61.34 83 LYS A C 1
ATOM 686 O O . LYS A 1 83 ? -29.861 3.782 20.616 1.00 61.34 83 LYS A O 1
ATOM 691 N N . LYS A 1 84 ? -30.178 5.640 21.841 1.00 60.53 84 LYS A N 1
ATOM 692 C CA . LYS A 1 84 ? -28.850 6.211 21.559 1.00 60.53 84 LYS A CA 1
ATOM 693 C C . LYS A 1 84 ? -27.715 5.360 22.127 1.00 60.53 84 LYS A C 1
ATOM 695 O O . LYS A 1 84 ? -26.786 5.040 21.390 1.00 60.53 84 LYS A O 1
ATOM 700 N N . LYS A 1 85 ? -27.818 4.924 23.388 1.00 60.78 85 LYS A N 1
ATOM 701 C CA . LYS A 1 85 ? -26.816 4.044 24.017 1.00 60.78 85 LYS A CA 1
ATOM 702 C C . LYS A 1 85 ? -26.677 2.714 23.279 1.00 60.78 85 LYS A C 1
ATOM 704 O O . LYS A 1 85 ? -25.559 2.279 23.033 1.00 60.78 85 LYS A O 1
ATOM 709 N N . SER A 1 86 ? -27.787 2.105 22.859 1.00 58.19 86 SER A N 1
ATOM 710 C CA . SER A 1 86 ? -27.753 0.878 22.055 1.00 58.19 86 SER A CA 1
ATOM 711 C C . SER A 1 86 ? -27.052 1.085 20.707 1.00 58.19 86 SER A C 1
ATOM 713 O O . SER A 1 86 ? -26.236 0.252 20.323 1.00 58.19 86 SER A O 1
ATOM 715 N N . ASN A 1 87 ? -27.303 2.202 20.018 1.00 58.81 87 ASN A N 1
ATOM 716 C CA . ASN A 1 87 ? -26.639 2.504 18.748 1.00 58.81 87 ASN A CA 1
ATOM 717 C C . ASN A 1 87 ? -25.130 2.749 18.914 1.00 58.81 87 ASN A C 1
ATOM 719 O O . ASN A 1 87 ? -24.348 2.272 18.094 1.00 58.81 87 ASN A O 1
ATOM 723 N N . ASN A 1 88 ? -24.709 3.434 19.980 1.00 58.59 88 ASN A N 1
ATOM 724 C CA . ASN A 1 88 ? -23.293 3.708 20.235 1.00 58.59 88 ASN A CA 1
ATOM 725 C C . ASN A 1 88 ? -22.508 2.468 20.700 1.00 58.59 88 ASN A C 1
ATOM 727 O O . ASN A 1 88 ? -21.352 2.303 20.311 1.00 58.59 88 ASN A O 1
ATOM 731 N N . VAL A 1 89 ? -23.121 1.566 21.477 1.00 59.22 89 VAL A N 1
ATOM 732 C CA . VAL A 1 89 ? -22.522 0.258 21.814 1.00 59.22 89 VAL A CA 1
ATOM 733 C C . VAL A 1 89 ? -22.343 -0.584 20.548 1.00 59.22 89 VAL A C 1
ATOM 735 O O . VAL A 1 89 ? -21.244 -1.072 20.293 1.00 59.22 89 VAL A O 1
ATOM 738 N N . ASN A 1 90 ? -23.364 -0.634 19.686 1.00 58.69 90 ASN A N 1
ATOM 739 C CA . ASN A 1 90 ? -23.272 -1.323 18.396 1.00 58.69 90 ASN A CA 1
ATOM 740 C C . ASN A 1 90 ? -22.160 -0.739 17.504 1.00 58.69 90 ASN A C 1
ATOM 742 O O . ASN A 1 90 ? -21.499 -1.476 16.777 1.00 58.69 90 ASN A O 1
ATOM 746 N N . MET A 1 91 ? -21.905 0.574 17.566 1.00 60.84 91 MET A N 1
ATOM 747 C CA . MET A 1 91 ? -20.807 1.195 16.818 1.00 60.84 91 MET A CA 1
ATOM 748 C C . MET A 1 91 ? -19.419 0.763 17.303 1.00 60.84 91 MET A C 1
ATOM 750 O O . MET A 1 91 ? -18.540 0.587 16.466 1.00 60.84 91 MET A O 1
ATOM 754 N N . VAL A 1 92 ? -19.205 0.563 18.609 1.00 63.28 92 VAL A N 1
ATOM 755 C CA . VAL A 1 92 ? -17.919 0.070 19.148 1.00 63.28 92 VAL A CA 1
ATOM 756 C C . VAL A 1 92 ? -17.643 -1.361 18.687 1.00 63.28 92 VAL A C 1
ATOM 758 O O . VAL A 1 92 ? -16.512 -1.675 18.301 1.00 63.28 92 VAL A O 1
ATOM 761 N N . ASP A 1 93 ? -18.676 -2.203 18.694 1.00 62.94 93 ASP A N 1
ATOM 762 C CA . ASP A 1 93 ? -18.584 -3.606 18.282 1.00 62.94 93 ASP A CA 1
ATOM 763 C C . ASP A 1 93 ? -18.377 -3.757 16.767 1.00 62.94 93 ASP A C 1
ATOM 765 O O . ASP A 1 93 ? -17.693 -4.682 16.325 1.00 62.94 93 ASP A O 1
ATOM 769 N N . ASN A 1 94 ? -18.860 -2.794 15.977 1.00 64.25 94 ASN A N 1
ATOM 770 C CA . ASN A 1 94 ? -18.634 -2.735 14.532 1.00 64.25 94 ASN A CA 1
ATOM 771 C C . ASN A 1 94 ? -17.209 -2.299 14.141 1.00 64.25 94 ASN A C 1
ATOM 773 O O . ASN A 1 94 ? -16.818 -2.496 12.993 1.00 64.25 94 ASN A O 1
ATOM 777 N N . VAL A 1 95 ? -16.405 -1.727 15.051 1.00 65.31 95 VAL A N 1
ATOM 778 C CA . VAL A 1 95 ? -14.994 -1.419 14.755 1.00 65.31 95 VAL A CA 1
ATOM 779 C C . VAL A 1 95 ? -14.161 -2.693 14.899 1.00 65.31 95 VAL A C 1
ATOM 781 O O . VAL A 1 95 ? -13.634 -3.006 15.97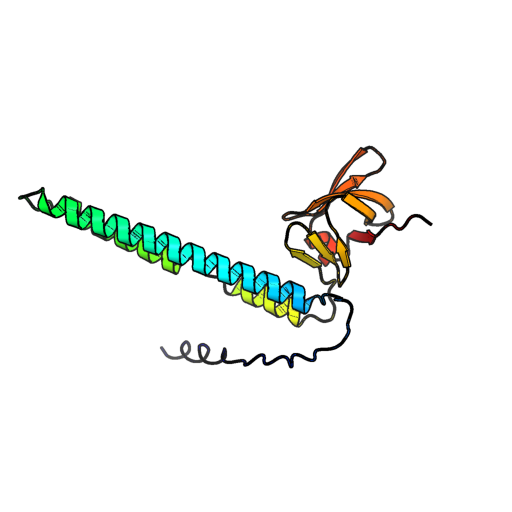1 1.00 65.31 95 VAL A O 1
ATOM 784 N N . ARG A 1 96 ? -14.015 -3.442 13.812 1.00 65.94 96 ARG A N 1
ATOM 785 C CA . ARG A 1 96 ? -13.176 -4.643 13.726 1.00 65.94 96 ARG A CA 1
ATOM 786 C C . ARG A 1 96 ? -12.506 -4.720 12.356 1.00 65.94 96 ARG A C 1
ATOM 788 O O . ARG A 1 96 ? -12.893 -3.988 11.454 1.00 65.94 96 ARG A O 1
ATOM 795 N N . LEU A 1 97 ? -11.484 -5.565 12.241 1.00 64.50 97 LEU A N 1
ATOM 796 C CA . LEU A 1 97 ? -11.048 -6.037 10.927 1.00 64.50 97 LEU A CA 1
ATOM 797 C C . LEU A 1 97 ? -12.106 -7.018 10.429 1.00 64.50 97 LEU A C 1
ATOM 799 O O . LEU A 1 97 ? -12.584 -7.836 11.222 1.00 64.50 97 LEU A O 1
ATOM 803 N N . ASP A 1 98 ? -12.478 -6.908 9.160 1.00 72.75 98 ASP A N 1
ATOM 804 C CA . ASP A 1 98 ? -13.367 -7.878 8.534 1.00 72.75 98 ASP A CA 1
ATOM 805 C C . ASP A 1 98 ? -12.600 -9.176 8.261 1.00 72.75 98 ASP A C 1
ATOM 807 O O . ASP A 1 98 ? -11.419 -9.154 7.906 1.00 72.75 98 ASP A O 1
ATOM 811 N N . ASP A 1 99 ? -13.272 -10.316 8.435 1.00 63.31 99 ASP A N 1
ATOM 812 C CA . ASP A 1 99 ? -12.657 -11.639 8.267 1.00 63.31 99 ASP A CA 1
ATOM 813 C C . ASP A 1 99 ? -12.069 -11.807 6.853 1.00 63.31 99 ASP A C 1
ATOM 815 O O . ASP A 1 99 ? -11.015 -12.418 6.696 1.00 63.31 99 ASP A O 1
ATOM 819 N N . ASP A 1 100 ? -12.686 -11.187 5.842 1.00 68.75 100 ASP A N 1
ATOM 820 C CA . ASP A 1 100 ? -12.203 -11.181 4.457 1.00 68.75 100 ASP A CA 1
ATOM 821 C C . ASP A 1 100 ? -10.874 -10.422 4.297 1.00 68.75 100 ASP A C 1
ATOM 823 O O . ASP A 1 100 ? -9.998 -10.867 3.556 1.00 68.75 100 ASP A O 1
ATOM 827 N N . GLU A 1 101 ? -10.681 -9.315 5.026 1.00 69.44 101 GLU A N 1
ATOM 828 C CA . GLU A 1 101 ? -9.425 -8.549 5.017 1.00 69.44 101 GLU A CA 1
ATOM 829 C C . GLU A 1 101 ? -8.307 -9.343 5.706 1.00 69.44 101 GLU A C 1
ATOM 831 O O . GLU A 1 101 ? -7.176 -9.378 5.225 1.00 69.44 101 GLU A O 1
ATOM 836 N N . ILE A 1 102 ? -8.636 -10.050 6.794 1.00 69.06 102 ILE A N 1
ATOM 837 C CA . ILE A 1 102 ? -7.701 -10.948 7.485 1.00 69.06 102 ILE A CA 1
ATOM 838 C C . ILE A 1 102 ? -7.312 -12.116 6.573 1.00 69.06 102 ILE A C 1
ATO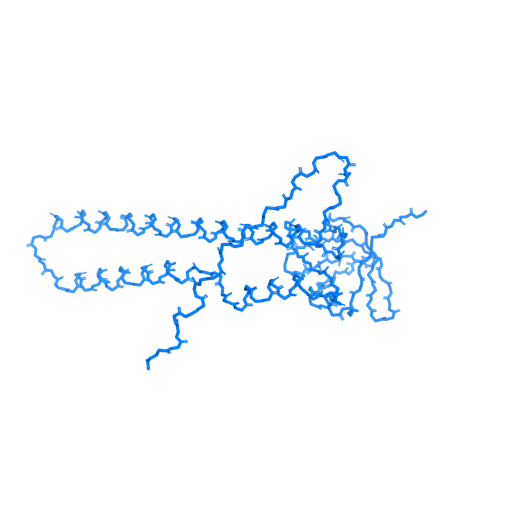M 840 O O . ILE A 1 102 ? -6.133 -12.442 6.469 1.00 69.06 102 ILE A O 1
ATOM 844 N N . ILE A 1 103 ? -8.282 -12.750 5.909 1.00 64.81 103 ILE A N 1
ATOM 845 C CA . ILE A 1 103 ? -8.033 -13.856 4.975 1.00 64.81 103 ILE A CA 1
ATOM 846 C C . ILE A 1 103 ? -7.174 -13.377 3.803 1.00 64.81 103 ILE A C 1
ATOM 848 O O . ILE A 1 103 ? -6.257 -14.087 3.399 1.00 64.81 103 ILE A O 1
ATOM 852 N N . GLN A 1 104 ? -7.425 -12.177 3.282 1.00 72.94 104 GLN A N 1
ATOM 853 C CA . GLN A 1 104 ? -6.606 -11.584 2.230 1.00 72.94 104 GLN A CA 1
ATOM 854 C C . GLN A 1 104 ? -5.169 -11.329 2.703 1.00 72.94 104 GLN A C 1
ATOM 856 O O . GLN A 1 104 ? -4.235 -11.762 2.032 1.00 72.94 104 GLN A O 1
ATOM 861 N N . ASP A 1 105 ? -4.989 -10.687 3.862 1.00 69.44 105 ASP A N 1
ATOM 862 C CA . ASP A 1 105 ? -3.668 -10.422 4.443 1.00 69.44 105 ASP A CA 1
ATOM 863 C C . ASP A 1 105 ? -2.914 -11.739 4.723 1.00 69.44 105 ASP A C 1
ATOM 865 O O . ASP A 1 105 ? -1.716 -11.823 4.464 1.00 69.44 105 ASP A O 1
ATOM 869 N N . LEU A 1 106 ? -3.604 -12.791 5.183 1.00 66.56 106 LEU A N 1
ATOM 870 C CA . LEU A 1 106 ? -3.023 -14.123 5.382 1.00 66.56 106 LEU A CA 1
ATOM 871 C C . LEU A 1 106 ? -2.654 -14.797 4.056 1.00 66.56 106 LEU A C 1
ATOM 873 O O . LEU A 1 106 ? -1.563 -15.347 3.946 1.00 66.56 106 LEU A O 1
ATOM 877 N N . ASN A 1 107 ? -3.521 -14.749 3.043 1.00 67.12 107 ASN A N 1
ATOM 878 C CA . ASN A 1 107 ? -3.226 -15.320 1.728 1.00 67.12 107 ASN A CA 1
ATOM 879 C C . ASN A 1 107 ? -2.002 -14.644 1.093 1.00 67.12 107 ASN A C 1
ATOM 881 O O . ASN A 1 107 ? -1.169 -15.340 0.528 1.00 67.12 107 ASN A O 1
ATOM 885 N N . GLU A 1 108 ? -1.823 -13.331 1.266 1.00 68.81 108 GLU A N 1
ATOM 886 C CA . GLU A 1 108 ? -0.620 -12.616 0.809 1.00 68.81 108 GLU A CA 1
ATOM 887 C C . GLU A 1 108 ? 0.679 -13.085 1.512 1.00 68.81 108 GLU A C 1
ATOM 889 O O . GLU A 1 108 ? 1.758 -12.919 0.948 1.00 68.81 108 GLU A O 1
ATOM 894 N N . ILE A 1 109 ? 0.610 -13.698 2.707 1.00 65.38 109 ILE A N 1
ATOM 895 C CA . ILE A 1 109 ? 1.775 -14.315 3.387 1.00 65.38 109 ILE A CA 1
ATOM 896 C C . ILE A 1 109 ? 2.151 -15.656 2.748 1.00 65.38 109 ILE A C 1
ATOM 898 O O . ILE A 1 109 ? 3.331 -16.001 2.697 1.00 65.38 109 ILE A O 1
ATOM 902 N N . TYR A 1 110 ? 1.151 -16.435 2.331 1.00 58.88 110 TYR A N 1
ATOM 903 C CA . TYR A 1 110 ? 1.325 -17.828 1.908 1.00 58.88 110 TYR A CA 1
ATOM 904 C C . TYR A 1 110 ? 1.390 -18.015 0.387 1.00 58.88 110 TYR A C 1
ATOM 906 O O . TYR A 1 110 ? 1.752 -19.101 -0.066 1.00 58.88 110 TYR A O 1
ATOM 914 N N . ASP A 1 111 ? 1.032 -16.999 -0.399 1.00 61.06 111 ASP A N 1
ATOM 915 C CA . ASP A 1 111 ? 1.034 -17.073 -1.858 1.00 61.06 111 ASP A CA 1
ATOM 916 C C . ASP A 1 111 ? 2.440 -16.797 -2.424 1.00 61.06 111 ASP A C 1
ATOM 918 O O . ASP A 1 111 ? 2.867 -15.658 -2.607 1.00 61.06 111 ASP A O 1
ATOM 922 N N . ASP A 1 112 ? 3.177 -17.879 -2.686 1.00 56.66 112 ASP A N 1
ATOM 923 C CA . ASP A 1 112 ? 4.594 -17.880 -3.091 1.00 56.66 112 ASP A CA 1
ATOM 924 C C . ASP A 1 112 ? 4.824 -17.505 -4.578 1.00 56.66 112 ASP A C 1
ATOM 926 O O . ASP A 1 112 ? 5.960 -17.478 -5.053 1.00 56.66 112 ASP A O 1
ATOM 930 N N . GLY A 1 113 ? 3.758 -17.245 -5.349 1.00 58.91 113 GLY A N 1
ATOM 931 C CA . GLY A 1 113 ? 3.833 -17.037 -6.806 1.00 58.91 113 GLY A CA 1
ATOM 932 C C . GLY A 1 113 ? 3.524 -15.622 -7.306 1.00 58.91 113 GLY A C 1
ATOM 933 O O . GLY A 1 113 ? 3.799 -15.315 -8.469 1.00 58.91 113 GLY A O 1
ATOM 934 N N . GLY A 1 114 ? 2.932 -14.770 -6.465 1.00 67.06 114 GLY A N 1
ATOM 935 C CA . GLY A 1 114 ? 2.466 -13.434 -6.840 1.00 67.06 114 GLY A CA 1
ATOM 936 C C . GLY A 1 114 ? 3.535 -12.346 -6.725 1.00 67.06 114 GLY A C 1
ATOM 937 O O . GLY A 1 114 ? 4.492 -12.451 -5.960 1.00 67.06 114 GLY A O 1
ATOM 938 N N . LEU A 1 115 ? 3.357 -11.250 -7.470 1.00 74.94 115 LEU A N 1
ATOM 939 C CA . LEU A 1 115 ? 4.177 -10.052 -7.299 1.00 74.94 115 LEU A CA 1
ATOM 940 C C . LEU A 1 115 ? 3.782 -9.390 -5.971 1.00 74.94 115 LEU A C 1
ATOM 942 O O . LEU A 1 115 ? 2.648 -8.938 -5.797 1.00 74.94 115 LEU A O 1
ATOM 946 N N . MET A 1 116 ? 4.711 -9.360 -5.021 1.00 82.69 116 MET A N 1
ATOM 947 C CA . MET A 1 116 ? 4.463 -8.882 -3.663 1.00 82.69 116 MET A CA 1
ATOM 948 C C . MET A 1 116 ? 4.389 -7.355 -3.661 1.00 82.69 116 MET A C 1
ATOM 950 O O . MET A 1 116 ? 5.410 -6.682 -3.751 1.00 82.69 116 MET A O 1
ATOM 954 N N . VAL A 1 117 ? 3.192 -6.776 -3.588 1.00 85.81 117 VAL A N 1
ATOM 955 C CA . VAL A 1 117 ? 3.019 -5.317 -3.663 1.00 85.81 117 VAL A CA 1
ATOM 956 C C . VAL A 1 117 ? 2.190 -4.809 -2.494 1.00 85.81 117 VAL A C 1
ATOM 958 O O . VAL A 1 117 ? 1.071 -5.273 -2.278 1.00 85.81 117 VAL A O 1
ATOM 961 N N . ARG A 1 118 ? 2.704 -3.822 -1.755 1.00 86.38 118 ARG A N 1
ATOM 962 C CA . ARG A 1 118 ? 1.992 -3.204 -0.626 1.00 86.38 118 ARG A CA 1
ATOM 963 C C . ARG A 1 118 ? 2.330 -1.726 -0.494 1.00 86.38 118 ARG A C 1
ATOM 965 O O . ARG A 1 118 ? 3.446 -1.317 -0.790 1.00 86.38 118 ARG A O 1
ATOM 972 N N . ILE A 1 119 ? 1.375 -0.918 -0.043 1.00 87.81 119 ILE A N 1
ATOM 973 C CA . ILE A 1 119 ? 1.631 0.474 0.330 1.00 87.81 119 ILE A CA 1
ATOM 974 C C . ILE A 1 119 ? 1.691 0.572 1.849 1.00 87.81 119 ILE A C 1
ATOM 976 O O . ILE A 1 119 ? 0.800 0.087 2.535 1.00 87.81 119 ILE A O 1
ATOM 980 N N . LEU A 1 120 ? 2.734 1.222 2.357 1.00 87.25 120 LEU A N 1
ATOM 981 C CA . LEU A 1 120 ? 2.908 1.523 3.772 1.00 87.25 120 LEU A CA 1
ATOM 982 C C . LEU A 1 120 ? 3.637 2.867 3.905 1.00 87.25 120 LEU A C 1
ATOM 984 O O . LEU A 1 120 ? 4.591 3.135 3.177 1.00 87.25 120 LEU A O 1
ATOM 988 N N . ASP A 1 121 ? 3.171 3.740 4.800 1.00 85.62 121 ASP A N 1
ATOM 989 C CA . ASP A 1 121 ? 3.769 5.058 5.079 1.00 85.62 121 ASP A CA 1
ATOM 990 C C . ASP A 1 121 ? 4.079 5.899 3.825 1.00 85.62 121 ASP A C 1
ATOM 992 O O . ASP A 1 121 ? 5.196 6.387 3.626 1.00 85.62 121 ASP A O 1
ATOM 996 N N . SER A 1 122 ? 3.087 6.062 2.939 1.00 88.50 122 SER A N 1
ATOM 997 C CA . SER A 1 122 ? 3.241 6.812 1.674 1.00 88.50 122 SER A CA 1
ATOM 998 C C . SER A 1 122 ? 4.392 6.303 0.789 1.00 88.50 122 SER A C 1
ATOM 1000 O O . SER A 1 122 ? 4.997 7.063 0.025 1.00 88.50 122 SER A O 1
ATOM 1002 N N . SER A 1 123 ? 4.723 5.019 0.913 1.00 90.81 123 SER A N 1
ATOM 1003 C CA . SER A 1 123 ? 5.718 4.322 0.106 1.00 90.81 123 SER A CA 1
ATOM 1004 C C . SER A 1 123 ? 5.101 3.053 -0.459 1.00 90.81 123 SER A C 1
ATOM 1006 O O . SER A 1 123 ? 4.337 2.378 0.225 1.00 90.81 123 SER A O 1
ATOM 1008 N N . VAL A 1 124 ? 5.421 2.728 -1.708 1.00 92.12 124 VAL A N 1
ATOM 1009 C CA . VAL A 1 124 ? 5.016 1.462 -2.319 1.00 92.12 124 VAL A CA 1
ATOM 1010 C C . VAL A 1 124 ? 6.198 0.509 -2.257 1.00 92.12 124 VAL A C 1
ATOM 1012 O O . VAL A 1 124 ? 7.320 0.858 -2.620 1.00 92.12 124 VAL A O 1
ATOM 1015 N N . TYR A 1 125 ? 5.936 -0.680 -1.750 1.00 89.56 125 TYR A N 1
ATOM 1016 C CA . TYR A 1 125 ? 6.867 -1.782 -1.643 1.00 89.56 125 TYR A CA 1
ATOM 1017 C C . TYR A 1 125 ? 6.512 -2.772 -2.739 1.00 89.56 125 TYR A C 1
ATOM 1019 O O . TYR A 1 125 ? 5.363 -3.203 -2.824 1.00 89.56 125 TYR A O 1
ATOM 1027 N N . ILE A 1 126 ? 7.477 -3.071 -3.600 1.00 88.75 126 ILE A N 1
ATOM 1028 C CA . ILE A 1 126 ? 7.343 -4.025 -4.699 1.00 88.75 126 ILE A CA 1
ATOM 1029 C C . ILE A 1 126 ? 8.449 -5.057 -4.495 1.00 88.75 126 ILE A C 1
ATOM 1031 O O . ILE A 1 126 ? 9.636 -4.736 -4.570 1.00 88.75 126 ILE A O 1
ATOM 1035 N N . ASN A 1 127 ? 8.059 -6.287 -4.184 1.00 82.88 127 ASN A N 1
ATOM 1036 C CA . ASN A 1 127 ? 8.903 -7.334 -3.626 1.00 82.88 127 ASN A CA 1
ATOM 1037 C C . ASN A 1 127 ? 9.614 -6.840 -2.356 1.00 82.88 127 ASN A C 1
ATOM 1039 O O . ASN A 1 127 ? 8.973 -6.627 -1.328 1.00 82.88 127 ASN A O 1
ATOM 1043 N N . SER A 1 128 ? 10.920 -6.597 -2.444 1.00 78.19 128 SER A N 1
ATOM 1044 C CA . SER A 1 128 ? 11.738 -6.062 -1.347 1.00 78.19 128 SER A CA 1
ATOM 1045 C C . SER A 1 128 ? 12.227 -4.635 -1.615 1.00 78.19 128 SER A C 1
ATOM 1047 O O . SER A 1 128 ? 13.009 -4.087 -0.839 1.00 78.19 128 SER A O 1
ATOM 1049 N N . GLU A 1 129 ? 11.806 -4.017 -2.723 1.00 86.69 129 GLU A N 1
ATOM 1050 C CA . GLU A 1 129 ? 12.193 -2.653 -3.067 1.00 86.69 129 GLU A CA 1
ATOM 1051 C C . GLU A 1 129 ? 11.166 -1.644 -2.562 1.00 86.69 129 GLU A C 1
ATOM 1053 O O . GLU A 1 129 ? 9.971 -1.736 -2.840 1.00 86.69 129 GLU A O 1
ATOM 1058 N N . LYS A 1 130 ? 11.661 -0.632 -1.845 1.00 90.31 130 LYS A N 1
ATOM 1059 C CA . LYS A 1 130 ? 10.876 0.522 -1.414 1.00 90.31 130 LYS A CA 1
ATOM 1060 C C . LYS A 1 130 ? 10.948 1.625 -2.463 1.00 90.31 130 LYS A C 1
ATOM 1062 O O . LYS A 1 130 ? 12.039 2.034 -2.869 1.00 90.31 130 LYS A O 1
ATOM 1067 N N . PHE A 1 131 ? 9.795 2.176 -2.812 1.00 93.00 131 PHE A N 1
ATOM 1068 C CA . PHE A 1 131 ? 9.657 3.345 -3.667 1.00 93.00 131 PHE A CA 1
ATOM 1069 C C . PHE A 1 131 ? 8.866 4.434 -2.950 1.00 93.00 131 PHE A C 1
ATOM 1071 O O . PHE A 1 131 ? 7.823 4.189 -2.347 1.00 93.00 131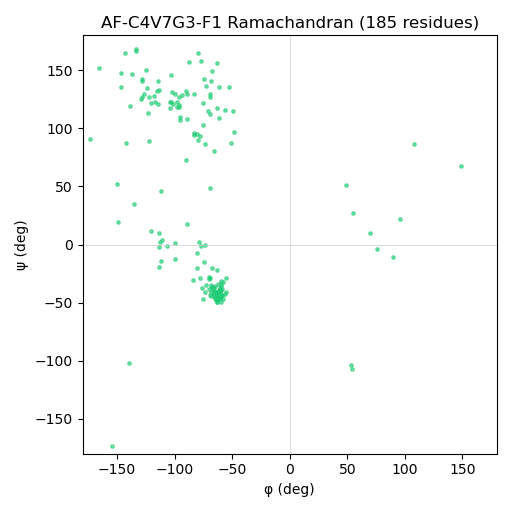 PHE A O 1
ATOM 1078 N N . SER A 1 132 ? 9.365 5.658 -3.031 1.00 94.06 132 SER A N 1
ATOM 1079 C CA . SER A 1 132 ? 8.872 6.802 -2.276 1.00 94.06 132 SER A CA 1
ATOM 1080 C C . SER A 1 132 ? 8.705 8.024 -3.170 1.00 94.06 132 SER A C 1
ATOM 1082 O O . SER A 1 132 ? 9.159 8.066 -4.317 1.00 94.06 132 SER A O 1
ATOM 1084 N N . LYS A 1 133 ? 8.030 9.049 -2.649 1.00 94.00 133 LYS A N 1
ATOM 1085 C CA . LYS A 1 133 ? 7.890 10.324 -3.350 1.00 94.00 133 LYS A CA 1
ATOM 1086 C C . LYS A 1 133 ? 9.267 10.854 -3.775 1.00 94.00 133 LYS A C 1
ATOM 1088 O O . LYS A 1 133 ? 10.199 10.882 -2.983 1.00 94.00 133 LYS A O 1
ATOM 1093 N N . HIS A 1 134 ? 9.348 11.336 -5.010 1.00 93.44 134 HIS A N 1
ATOM 1094 C CA . HIS A 1 134 ? 10.540 11.836 -5.700 1.00 93.44 134 HIS A CA 1
ATOM 1095 C C . HIS A 1 134 ? 11.529 10.779 -6.210 1.00 93.44 134 HIS A C 1
ATOM 1097 O O . HIS A 1 134 ? 12.448 11.158 -6.943 1.00 93.44 134 HIS A O 1
ATOM 1103 N N . ASP A 1 135 ? 11.321 9.485 -5.942 1.00 94.12 135 ASP A N 1
ATOM 1104 C CA . ASP A 1 135 ? 12.126 8.440 -6.577 1.00 94.12 135 ASP A CA 1
ATOM 1105 C C . ASP A 1 135 ? 11.951 8.473 -8.102 1.00 94.12 135 ASP A C 1
ATOM 1107 O O . ASP A 1 135 ? 10.840 8.619 -8.626 1.00 94.12 135 ASP A O 1
ATOM 1111 N N . LYS A 1 136 ? 13.073 8.355 -8.820 1.00 94.94 136 LYS A N 1
ATOM 1112 C CA . LYS A 1 136 ? 13.092 8.214 -10.279 1.00 94.94 136 LYS A CA 1
ATOM 1113 C C . LYS A 1 136 ? 12.873 6.757 -10.635 1.00 94.94 136 LYS A C 1
ATOM 1115 O O . LYS A 1 136 ? 13.572 5.881 -10.127 1.00 94.94 136 LYS A O 1
ATOM 1120 N N . VAL A 1 137 ? 11.934 6.517 -11.535 1.00 94.50 137 VAL A N 1
ATOM 1121 C CA . VAL A 1 137 ? 11.491 5.171 -11.877 1.00 94.50 137 VAL A CA 1
ATOM 1122 C C . VAL A 1 137 ? 11.331 5.011 -13.378 1.00 94.50 137 VAL A C 1
ATOM 1124 O O . VAL A 1 137 ? 10.964 5.954 -14.086 1.00 94.50 137 VAL A O 1
ATOM 1127 N N . LEU A 1 138 ? 11.620 3.803 -13.842 1.00 94.25 138 LEU A N 1
ATOM 1128 C CA . LEU A 1 138 ? 11.244 3.316 -15.155 1.00 94.25 138 LEU A CA 1
ATOM 1129 C C . LEU A 1 138 ? 9.948 2.523 -14.993 1.00 94.25 138 LEU A C 1
ATOM 1131 O O . LEU A 1 138 ? 9.862 1.626 -14.157 1.00 94.25 138 LEU A O 1
ATOM 1135 N N . VAL A 1 139 ? 8.938 2.877 -15.775 1.00 93.69 139 VAL A N 1
ATOM 1136 C CA . VAL A 1 139 ? 7.623 2.245 -15.743 1.00 93.69 139 VAL A CA 1
ATOM 1137 C C . VAL A 1 139 ? 7.405 1.535 -17.062 1.00 93.69 139 VAL A C 1
ATOM 1139 O O . VAL A 1 139 ? 7.427 2.181 -18.109 1.00 93.69 139 VAL A O 1
ATOM 1142 N N . LYS A 1 140 ? 7.183 0.225 -17.016 1.00 92.75 140 LYS A N 1
ATOM 1143 C CA . LYS A 1 140 ? 6.820 -0.571 -18.187 1.00 92.75 140 LYS A CA 1
ATOM 1144 C C . LYS A 1 140 ? 5.329 -0.864 -18.144 1.00 92.75 140 LYS A C 1
ATOM 1146 O O . LYS A 1 140 ? 4.848 -1.416 -17.155 1.00 92.75 140 LYS A O 1
ATOM 1151 N N . MET A 1 141 ? 4.620 -0.473 -19.195 1.00 88.94 141 MET A N 1
ATOM 1152 C CA . MET A 1 141 ? 3.206 -0.785 -19.402 1.00 88.94 141 MET A CA 1
ATOM 1153 C C . MET A 1 141 ? 3.072 -1.371 -20.802 1.00 88.94 141 MET A C 1
ATOM 1155 O O . MET A 1 141 ? 3.508 -0.746 -21.767 1.00 88.94 141 MET A O 1
ATOM 1159 N N . ASP A 1 142 ? 2.498 -2.566 -20.915 1.00 85.19 142 ASP A N 1
ATOM 1160 C CA . ASP A 1 142 ? 2.385 -3.295 -22.182 1.00 85.19 142 ASP A CA 1
ATOM 1161 C C . ASP A 1 142 ? 3.741 -3.458 -22.905 1.00 85.19 142 ASP A C 1
ATOM 1163 O O . ASP A 1 142 ? 4.561 -4.289 -22.515 1.00 85.19 142 ASP A O 1
ATOM 1167 N N . LYS A 1 143 ? 3.982 -2.674 -23.967 1.00 82.38 143 LYS A N 1
ATOM 1168 C CA . LYS A 1 143 ? 5.220 -2.668 -24.773 1.00 82.38 143 LYS A CA 1
ATOM 1169 C C . LYS A 1 143 ? 6.021 -1.371 -24.659 1.00 82.38 143 LYS A C 1
ATOM 1171 O O . LYS A 1 143 ? 7.089 -1.272 -25.259 1.00 82.38 143 LYS A O 1
ATOM 1176 N N . ASP A 1 144 ? 5.519 -0.401 -23.905 1.00 88.06 144 ASP A N 1
ATOM 1177 C CA . ASP A 1 144 ? 6.123 0.916 -23.789 1.00 88.06 144 ASP A CA 1
ATOM 1178 C C . ASP A 1 144 ? 6.871 1.065 -22.465 1.00 88.06 144 ASP A C 1
ATOM 1180 O O . ASP A 1 144 ? 6.461 0.560 -21.414 1.00 88.06 144 ASP A O 1
ATOM 1184 N N . GLU A 1 145 ? 7.963 1.823 -22.514 1.00 91.25 145 GLU A N 1
ATOM 1185 C CA . GLU A 1 145 ? 8.751 2.182 -21.343 1.00 91.25 145 GLU A CA 1
ATOM 1186 C C . GLU A 1 145 ? 8.744 3.695 -21.138 1.00 91.25 145 GLU A C 1
ATOM 1188 O O . GLU A 1 145 ? 9.080 4.478 -22.030 1.00 91.25 145 GLU A O 1
ATOM 1193 N N . TYR A 1 146 ? 8.396 4.113 -19.925 1.00 91.69 146 TYR A N 1
ATOM 1194 C CA . TYR A 1 146 ? 8.276 5.513 -19.556 1.00 91.69 146 TYR A CA 1
ATOM 1195 C C . TYR A 1 146 ? 9.198 5.842 -18.388 1.00 91.69 146 TYR A C 1
ATOM 1197 O O . TYR A 1 146 ? 9.139 5.222 -17.327 1.00 91.69 146 TYR A O 1
ATOM 1205 N N . LEU A 1 147 ? 10.023 6.875 -18.551 1.00 93.44 147 LEU A N 1
ATOM 1206 C CA . LEU A 1 147 ? 10.828 7.422 -17.463 1.00 93.44 147 LEU A CA 1
ATOM 1207 C C . LEU A 1 147 ? 10.047 8.518 -16.727 1.00 93.44 147 LEU A C 1
ATOM 1209 O O . LEU A 1 147 ? 9.554 9.469 -17.347 1.00 93.44 147 LEU A O 1
ATOM 1213 N N . GLY A 1 148 ? 9.987 8.427 -15.401 1.00 94.06 148 GLY A N 1
ATOM 1214 C CA . GLY A 1 148 ? 9.279 9.399 -14.577 1.00 94.06 148 GLY A CA 1
ATOM 1215 C C . GLY A 1 148 ? 9.793 9.506 -13.148 1.00 94.06 148 GLY A C 1
ATOM 1216 O O . GLY A 1 148 ? 10.812 8.925 -12.774 1.00 94.06 148 GLY A O 1
ATOM 1217 N N . SER A 1 149 ? 9.077 10.288 -12.347 1.00 95.81 149 SER A N 1
ATOM 1218 C CA . SER A 1 149 ? 9.268 10.369 -10.903 1.00 95.81 149 SER A CA 1
ATOM 1219 C C . SER A 1 149 ? 7.958 10.165 -10.159 1.00 95.81 149 SER A C 1
ATOM 1221 O O . SER A 1 149 ? 6.897 10.635 -10.583 1.00 95.81 149 SER A O 1
ATOM 1223 N N . ILE A 1 150 ? 8.031 9.473 -9.025 1.00 95.94 150 ILE A N 1
ATOM 1224 C CA . ILE A 1 150 ? 6.879 9.297 -8.144 1.00 95.94 150 ILE A CA 1
ATOM 1225 C C . ILE A 1 150 ? 6.554 10.646 -7.507 1.00 95.94 150 ILE A C 1
ATOM 1227 O O . ILE A 1 150 ? 7.417 11.337 -6.970 1.00 95.94 150 ILE A O 1
ATOM 1231 N N . THR A 1 151 ? 5.293 11.047 -7.571 1.00 95.31 151 THR A N 1
ATOM 1232 C CA . THR A 1 151 ? 4.805 12.319 -7.019 1.00 95.31 151 THR A CA 1
ATOM 1233 C C . THR A 1 151 ? 3.856 12.135 -5.844 1.00 95.31 151 THR A C 1
ATOM 1235 O O . THR A 1 151 ? 3.710 13.061 -5.045 1.00 95.31 151 THR A O 1
ATOM 1238 N N . GLY A 1 152 ? 3.276 10.945 -5.694 1.00 93.50 152 GLY A N 1
ATOM 1239 C CA . GLY A 1 152 ? 2.455 10.564 -4.553 1.00 93.50 152 GLY A CA 1
ATOM 1240 C C . GLY A 1 152 ? 2.246 9.055 -4.507 1.00 93.50 152 GLY A C 1
ATOM 1241 O O . GLY A 1 152 ? 2.274 8.397 -5.547 1.00 93.50 152 GLY A O 1
ATOM 1242 N N . VAL A 1 153 ? 2.054 8.540 -3.298 1.00 93.56 153 VAL A N 1
ATOM 1243 C CA . VAL A 1 153 ? 1.684 7.153 -3.019 1.00 93.56 153 VAL A CA 1
ATOM 1244 C C . VAL A 1 153 ? 0.645 7.204 -1.907 1.00 93.56 153 VAL A C 1
ATOM 1246 O O . VAL A 1 153 ? 0.934 7.748 -0.842 1.00 93.56 153 VAL A O 1
ATOM 1249 N N . ASP A 1 154 ? -0.552 6.705 -2.186 1.00 88.62 154 ASP A N 1
ATOM 1250 C CA . ASP A 1 154 ? -1.659 6.657 -1.224 1.00 88.62 154 ASP A CA 1
ATOM 1251 C C . ASP A 1 154 ? -2.399 5.320 -1.364 1.00 88.62 154 ASP A C 1
ATOM 1253 O O . ASP A 1 154 ? -1.860 4.298 -0.967 1.00 88.62 154 ASP A O 1
ATOM 1257 N N . THR A 1 155 ? -3.556 5.265 -2.027 1.00 85.75 155 THR A N 1
ATOM 1258 C CA . THR A 1 155 ? -4.141 3.986 -2.485 1.00 85.75 155 THR A CA 1
ATOM 1259 C C . THR A 1 155 ? -3.467 3.459 -3.754 1.00 85.75 155 THR A C 1
ATOM 1261 O O . THR A 1 155 ? -3.408 2.257 -3.986 1.00 85.75 155 THR A O 1
ATOM 1264 N N . ASP A 1 156 ? -2.945 4.381 -4.564 1.00 91.25 156 ASP A N 1
ATOM 1265 C CA . ASP A 1 156 ? -2.342 4.157 -5.875 1.00 91.25 156 ASP A CA 1
ATOM 1266 C C . ASP A 1 156 ? -1.010 4.911 -5.982 1.00 91.25 156 ASP A C 1
ATOM 1268 O O . ASP A 1 156 ? -0.718 5.821 -5.195 1.00 91.25 156 ASP A O 1
ATOM 1272 N N . VAL A 1 157 ? -0.218 4.587 -7.006 1.00 94.19 157 VAL A N 1
ATOM 1273 C CA . VAL A 1 157 ? 1.065 5.250 -7.279 1.00 94.19 157 VAL A CA 1
ATOM 1274 C C . VAL A 1 157 ? 0.870 6.318 -8.354 1.00 94.19 157 VAL A C 1
ATOM 1276 O O . VAL A 1 157 ? 0.434 6.027 -9.465 1.00 94.19 157 VAL A O 1
ATOM 1279 N N . VAL A 1 158 ? 1.208 7.575 -8.060 1.00 95.44 158 VAL A N 1
ATOM 1280 C CA . VAL A 1 158 ? 1.103 8.684 -9.022 1.00 95.44 158 VAL A CA 1
ATOM 1281 C C . VAL A 1 158 ? 2.480 9.046 -9.555 1.00 95.44 158 VAL A C 1
ATOM 1283 O O . VAL A 1 158 ? 3.334 9.534 -8.811 1.00 95.44 158 VAL A O 1
ATOM 1286 N N . ILE A 1 159 ? 2.680 8.887 -10.861 1.00 95.50 159 ILE A N 1
ATOM 1287 C CA . ILE A 1 159 ? 3.961 9.121 -11.533 1.00 95.50 159 ILE A CA 1
ATOM 1288 C C . ILE A 1 159 ? 3.833 10.285 -12.506 1.00 95.50 159 ILE A C 1
ATOM 1290 O O . ILE A 1 159 ? 2.902 10.349 -13.308 1.00 95.50 159 ILE A O 1
ATOM 1294 N N . LYS A 1 160 ? 4.790 11.214 -12.442 1.00 95.62 160 LYS A N 1
ATOM 1295 C CA . LYS A 1 160 ? 4.977 12.259 -13.447 1.00 95.62 160 LYS A CA 1
ATOM 1296 C C . LYS A 1 160 ? 6.046 11.810 -14.435 1.00 95.62 160 LYS A C 1
ATOM 1298 O O . LYS A 1 160 ? 7.201 11.632 -14.051 1.00 95.62 160 LYS A O 1
ATOM 1303 N N . PHE A 1 161 ? 5.679 11.666 -15.698 1.00 92.44 161 PHE A N 1
ATOM 1304 C CA . PHE A 1 161 ? 6.608 11.315 -16.763 1.00 92.44 161 PHE A CA 1
ATOM 1305 C C . PHE A 1 161 ? 7.411 12.522 -17.245 1.00 92.44 161 PHE A C 1
ATOM 1307 O O . PHE A 1 161 ? 7.083 13.683 -16.973 1.00 92.44 161 PHE A O 1
ATOM 1314 N N . ARG A 1 162 ? 8.493 12.242 -17.977 1.00 88.75 162 ARG A N 1
ATOM 1315 C CA . ARG A 1 162 ? 9.388 13.265 -18.538 1.00 88.75 162 ARG A CA 1
ATOM 1316 C C . ARG A 1 162 ? 8.681 14.236 -19.490 1.00 88.75 162 ARG A C 1
ATOM 1318 O O . ARG A 1 162 ? 9.065 15.398 -19.546 1.00 88.75 162 ARG A O 1
ATOM 1325 N N . ASP A 1 163 ? 7.653 13.777 -20.194 1.00 86.06 163 ASP A N 1
ATOM 1326 C CA . ASP A 1 163 ? 6.816 14.596 -21.082 1.00 86.06 163 ASP A CA 1
ATOM 1327 C C . ASP A 1 163 ? 5.844 15.530 -20.329 1.00 86.06 163 ASP A C 1
ATOM 1329 O O . ASP A 1 163 ? 5.091 16.282 -20.942 1.00 86.06 163 ASP A O 1
ATOM 1333 N N . GLY A 1 164 ? 5.861 15.501 -18.993 1.00 85.06 164 GLY A N 1
ATOM 1334 C CA . GLY A 1 164 ? 5.034 16.339 -18.135 1.00 85.06 164 GLY A CA 1
ATOM 1335 C C . GLY A 1 164 ? 3.680 15.730 -17.773 1.00 85.06 164 GLY A C 1
ATOM 1336 O O . GLY A 1 164 ? 3.043 16.246 -16.848 1.00 85.06 164 GLY A O 1
ATOM 1337 N N . ARG A 1 165 ? 3.263 14.628 -18.413 1.00 90.31 165 ARG A N 1
ATOM 1338 C CA . ARG A 1 165 ? 2.013 13.931 -18.083 1.00 90.31 165 ARG A CA 1
ATOM 1339 C C . ARG A 1 165 ? 2.100 13.289 -16.701 1.00 90.31 165 ARG A C 1
ATOM 1341 O O . ARG A 1 165 ? 3.170 12.888 -16.243 1.00 90.31 165 ARG A O 1
ATOM 1348 N N . ARG A 1 166 ? 0.957 13.203 -16.020 1.00 92.44 166 ARG A N 1
ATOM 1349 C CA . ARG A 1 166 ? 0.816 12.502 -14.739 1.00 92.44 166 ARG A CA 1
ATOM 1350 C C . ARG A 1 166 ? -0.151 11.348 -14.913 1.00 92.44 166 ARG A C 1
ATOM 1352 O O . ARG A 1 166 ? -1.302 11.593 -15.256 1.00 92.44 166 ARG A O 1
ATOM 1359 N N . ASN A 1 167 ? 0.302 10.140 -14.606 1.00 92.00 167 ASN A N 1
ATOM 1360 C CA . ASN A 1 167 ? -0.548 8.957 -14.587 1.00 92.00 167 ASN A CA 1
ATOM 1361 C C . ASN A 1 167 ? -0.669 8.414 -13.167 1.00 92.00 167 ASN A C 1
ATOM 1363 O O . ASN A 1 167 ? 0.297 8.391 -12.402 1.00 92.00 167 ASN A O 1
ATOM 1367 N N . ARG A 1 168 ? -1.881 7.974 -12.834 1.00 94.38 168 ARG A N 1
ATOM 1368 C CA . ARG A 1 168 ? -2.175 7.201 -11.631 1.00 94.38 168 ARG A CA 1
ATOM 1369 C C . ARG A 1 168 ? -2.168 5.725 -12.017 1.00 94.38 168 ARG A C 1
ATOM 1371 O O . ARG A 1 168 ? -2.939 5.324 -12.883 1.00 94.38 168 ARG A O 1
ATOM 1378 N N . ILE A 1 169 ? -1.284 4.958 -11.399 1.00 93.38 169 ILE A N 1
ATOM 1379 C CA . ILE A 1 169 ? -1.118 3.522 -11.607 1.00 93.38 169 ILE A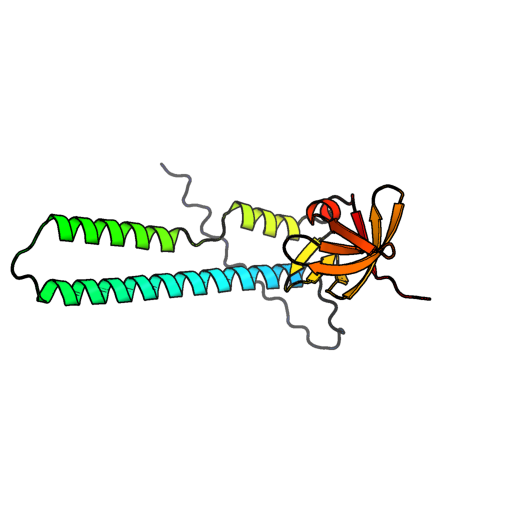 CA 1
ATOM 1380 C C . ILE A 1 169 ? -1.800 2.815 -10.450 1.00 93.38 169 ILE A C 1
ATOM 1382 O O . ILE A 1 169 ? -1.438 3.052 -9.294 1.00 93.38 169 ILE A O 1
ATOM 1386 N N . LYS A 1 170 ? -2.778 1.965 -10.767 1.00 93.19 170 LYS A N 1
ATOM 1387 C CA . LYS A 1 170 ? -3.491 1.204 -9.747 1.00 93.19 170 LYS A CA 1
ATOM 1388 C C . LYS A 1 170 ? -2.574 0.172 -9.119 1.00 93.19 170 LYS A C 1
ATOM 1390 O O . LYS A 1 170 ? -1.815 -0.490 -9.827 1.00 93.19 170 LYS A O 1
ATOM 1395 N N . LEU A 1 171 ? -2.694 -0.017 -7.808 1.00 90.75 171 LEU A N 1
ATOM 1396 C CA . LEU A 1 171 ? -1.907 -1.030 -7.103 1.00 90.75 171 LEU A CA 1
ATOM 1397 C C . LEU A 1 171 ? -2.157 -2.442 -7.658 1.00 90.75 171 LEU A C 1
ATOM 1399 O O . LEU A 1 171 ? -1.223 -3.223 -7.827 1.00 90.75 171 LEU A O 1
ATOM 1403 N N . GLU A 1 172 ? -3.408 -2.741 -8.011 1.00 88.19 172 GLU A N 1
ATOM 1404 C CA . GLU A 1 172 ? -3.805 -4.014 -8.621 1.00 88.19 172 GLU A CA 1
ATOM 1405 C C . GLU A 1 172 ? -3.153 -4.263 -9.983 1.00 88.19 172 GLU A C 1
ATOM 1407 O O . GLU A 1 172 ? -2.846 -5.404 -10.314 1.00 88.19 172 GLU A O 1
ATOM 1412 N N . ASP A 1 173 ? -2.911 -3.221 -10.782 1.00 90.88 173 ASP A N 1
ATOM 1413 C CA . ASP A 1 173 ? -2.253 -3.388 -12.081 1.00 90.88 173 ASP A CA 1
ATOM 1414 C C . ASP A 1 173 ? -0.776 -3.780 -11.908 1.00 90.88 173 ASP A C 1
ATOM 1416 O O . ASP A 1 173 ? -0.232 -4.508 -12.740 1.00 90.88 173 ASP A O 1
ATOM 1420 N N . ILE A 1 174 ? -0.150 -3.365 -10.800 1.00 90.69 174 ILE A N 1
ATOM 1421 C CA . ILE A 1 174 ? 1.200 -3.793 -10.414 1.00 90.69 174 ILE A CA 1
ATOM 1422 C C . ILE A 1 174 ? 1.161 -5.232 -9.875 1.00 90.69 174 ILE A C 1
ATOM 1424 O O . ILE A 1 174 ? 1.947 -6.066 -10.322 1.00 90.69 174 ILE A O 1
ATOM 1428 N N . LYS A 1 175 ? 0.212 -5.555 -8.978 1.00 87.06 175 LYS A N 1
ATOM 1429 C CA . LYS A 1 175 ? 0.021 -6.920 -8.434 1.00 87.06 175 LYS A CA 1
ATOM 1430 C C . LYS A 1 175 ? -0.206 -7.957 -9.538 1.00 87.06 175 LYS A C 1
ATOM 1432 O O . LYS A 1 175 ? 0.388 -9.027 -9.516 1.00 87.06 175 LYS A O 1
ATOM 1437 N N . ASN A 1 176 ? -1.017 -7.609 -10.536 1.00 87.31 176 ASN A N 1
ATOM 1438 C CA . ASN A 1 176 ? -1.339 -8.468 -11.676 1.00 87.31 176 ASN A CA 1
ATOM 1439 C C . ASN A 1 176 ? -0.238 -8.502 -12.754 1.00 87.31 176 ASN A C 1
ATOM 1441 O O . ASN A 1 176 ? -0.440 -9.099 -13.810 1.00 87.31 176 ASN A O 1
ATOM 1445 N N . GLY A 1 177 ? 0.891 -7.814 -12.547 1.00 85.81 177 GLY A N 1
ATOM 1446 C CA . GLY A 1 177 ? 2.010 -7.785 -13.491 1.00 85.81 177 GLY A CA 1
ATOM 1447 C C . GLY A 1 177 ? 1.744 -7.030 -14.800 1.00 85.81 177 GLY A C 1
ATOM 1448 O O . GLY A 1 177 ? 2.567 -7.097 -15.710 1.00 85.81 177 GLY A O 1
ATOM 1449 N N . LYS A 1 178 ? 0.631 -6.291 -14.916 1.00 89.56 178 LYS A N 1
ATOM 1450 C CA . LYS A 1 178 ? 0.337 -5.446 -16.092 1.00 89.56 178 LYS A CA 1
ATOM 1451 C C . LYS A 1 178 ? 1.264 -4.236 -16.165 1.00 89.56 178 LYS A C 1
ATOM 1453 O O . LYS A 1 178 ? 1.552 -3.731 -17.248 1.00 89.56 178 LYS A O 1
ATOM 1458 N N . VAL A 1 179 ? 1.707 -3.763 -15.001 1.00 91.56 179 VAL A N 1
ATOM 1459 C CA . VAL A 1 179 ? 2.623 -2.635 -14.867 1.00 91.56 179 VAL A CA 1
ATOM 1460 C C . VAL A 1 179 ? 3.814 -3.044 -14.019 1.00 91.56 179 VAL A C 1
ATOM 1462 O O . VAL A 1 179 ? 3.655 -3.540 -12.909 1.00 91.56 179 VAL A O 1
ATOM 1465 N N . ASN A 1 180 ? 5.017 -2.780 -14.523 1.00 91.88 180 ASN A N 1
ATOM 1466 C CA . ASN A 1 180 ? 6.256 -2.993 -13.784 1.00 91.88 180 ASN A CA 1
ATOM 1467 C C . ASN A 1 180 ? 6.932 -1.646 -13.499 1.00 91.88 180 ASN A C 1
ATOM 1469 O O . ASN A 1 180 ? 7.055 -0.809 -14.394 1.00 91.88 180 ASN A O 1
ATOM 1473 N N . ILE A 1 181 ? 7.363 -1.435 -12.258 1.00 93.25 181 ILE A N 1
ATOM 1474 C CA . ILE A 1 181 ? 8.052 -0.225 -11.809 1.00 93.25 181 ILE A CA 1
ATOM 1475 C C . ILE A 1 181 ? 9.422 -0.640 -11.284 1.00 93.25 181 ILE A C 1
ATOM 1477 O O . ILE A 1 181 ? 9.514 -1.413 -10.336 1.00 93.25 181 ILE A O 1
ATOM 1481 N N . THR A 1 182 ? 10.484 -0.094 -11.871 1.00 92.88 182 THR A N 1
ATOM 1482 C CA . THR A 1 182 ? 11.862 -0.337 -11.431 1.00 92.88 182 THR A CA 1
ATOM 1483 C C . THR A 1 182 ? 12.583 0.969 -11.133 1.00 92.88 182 THR A C 1
ATOM 1485 O O . THR A 1 182 ? 12.292 2.023 -11.710 1.00 92.88 182 THR A O 1
ATOM 1488 N N . ARG A 1 183 ? 13.537 0.931 -10.196 1.00 92.19 183 ARG A N 1
ATOM 1489 C CA . ARG A 1 183 ? 14.314 2.116 -9.821 1.00 92.19 183 ARG A CA 1
ATOM 1490 C C . ARG A 1 183 ? 15.234 2.511 -10.974 1.00 92.19 183 ARG A C 1
ATOM 1492 O O . ARG A 1 183 ? 16.019 1.706 -11.465 1.00 92.19 183 ARG A O 1
ATOM 1499 N N . TYR A 1 184 ? 15.169 3.774 -11.390 1.00 90.56 184 TYR A N 1
ATOM 1500 C CA . TYR A 1 184 ? 16.056 4.286 -12.428 1.00 90.56 184 TYR A CA 1
ATOM 1501 C C . TYR A 1 184 ? 17.339 4.840 -11.805 1.00 90.56 184 TYR A C 1
ATOM 1503 O O . TYR A 1 184 ? 17.341 5.919 -11.203 1.00 90.56 184 TYR A O 1
ATOM 1511 N N . ILE A 1 185 ? 18.442 4.115 -11.984 1.00 81.88 185 ILE A N 1
ATOM 1512 C CA . ILE A 1 185 ? 19.789 4.573 -11.638 1.00 81.88 185 ILE A CA 1
ATOM 1513 C C . ILE A 1 185 ? 20.429 5.099 -12.921 1.00 81.88 185 ILE A C 1
ATOM 1515 O O . ILE A 1 185 ? 20.570 4.368 -13.899 1.00 81.88 185 ILE A O 1
ATOM 1519 N N . LYS A 1 186 ? 20.778 6.388 -12.936 1.00 71.81 186 LYS A N 1
ATOM 1520 C CA . LYS A 1 186 ? 21.464 6.996 -14.078 1.00 71.81 186 LYS A CA 1
ATOM 1521 C C . LYS A 1 186 ? 22.883 6.417 -14.133 1.00 71.81 186 LYS A C 1
ATOM 1523 O O . LYS A 1 186 ? 23.651 6.677 -13.209 1.00 71.81 186 LYS A O 1
ATOM 1528 N N . GLN A 1 187 ? 23.171 5.623 -15.162 1.00 51.88 187 GLN A N 1
ATOM 1529 C CA . GLN A 1 187 ? 24.539 5.246 -15.529 1.00 51.88 187 GLN A CA 1
ATOM 1530 C C . GLN A 1 187 ? 25.307 6.469 -16.037 1.00 51.88 187 GLN A C 1
ATOM 1532 O O . GLN A 1 187 ? 24.663 7.359 -16.650 1.00 51.88 187 GLN A O 1
#

Organism: Vairimorpha ceranae (strain BRL01) (NCBI:txid578460)